Protein AF-L7JTB8-F1 (afdb_monomer_lite)

Structure (mmCIF, N/CA/C/O backbone):
data_AF-L7JTB8-F1
#
_entry.id   AF-L7JTB8-F1
#
loop_
_atom_site.group_PDB
_atom_site.id
_atom_site.type_symbol
_atom_site.label_atom_id
_atom_site.label_alt_id
_atom_site.label_comp_id
_atom_site.label_asym_id
_atom_site.label_entity_id
_atom_site.label_seq_id
_atom_site.pdbx_PDB_ins_code
_atom_site.Cartn_x
_atom_site.Cartn_y
_atom_site.Cartn_z
_atom_site.occupancy
_atom_site.B_iso_or_equiv
_atom_site.auth_seq_id
_atom_site.auth_comp_id
_atom_site.auth_asym_id
_atom_site.auth_atom_id
_atom_site.pdbx_PDB_model_num
ATOM 1 N N . MET A 1 1 ? 30.243 -2.049 -10.536 1.00 47.72 1 MET A N 1
ATOM 2 C CA . MET A 1 1 ? 29.024 -2.866 -10.355 1.00 47.72 1 MET A CA 1
ATOM 3 C C . MET A 1 1 ? 28.017 -1.988 -9.628 1.00 47.72 1 MET A C 1
ATOM 5 O O . MET A 1 1 ? 28.326 -1.555 -8.524 1.00 47.72 1 MET A O 1
ATOM 9 N N . ASN A 1 2 ? 26.921 -1.596 -10.283 1.00 52.72 2 ASN A N 1
ATOM 10 C CA . ASN A 1 2 ? 25.958 -0.653 -9.709 1.00 52.72 2 ASN A CA 1
ATOM 11 C C . ASN A 1 2 ? 25.274 -1.337 -8.513 1.00 52.72 2 ASN A C 1
ATOM 13 O O . ASN A 1 2 ? 24.583 -2.330 -8.706 1.00 52.72 2 ASN A O 1
ATOM 17 N N . ARG A 1 3 ? 25.527 -0.882 -7.278 1.00 67.06 3 ARG A N 1
ATOM 18 C CA . ARG A 1 3 ? 25.013 -1.547 -6.058 1.00 67.06 3 ARG A CA 1
ATOM 19 C C . ARG A 1 3 ? 23.492 -1.422 -5.900 1.00 67.06 3 ARG A C 1
ATOM 21 O O . ARG A 1 3 ? 22.903 -2.121 -5.086 1.00 67.06 3 ARG A O 1
ATOM 28 N N . GLU A 1 4 ? 22.884 -0.546 -6.689 1.00 85.00 4 GLU A N 1
ATOM 29 C CA . GLU A 1 4 ? 21.487 -0.122 -6.593 1.00 85.00 4 GLU A CA 1
ATOM 30 C C . GLU A 1 4 ? 20.522 -1.036 -7.363 1.00 85.00 4 GLU A C 1
ATOM 32 O O . GLU A 1 4 ? 19.322 -1.057 -7.074 1.00 85.00 4 GLU A O 1
ATOM 37 N N . ILE A 1 5 ? 21.030 -1.806 -8.336 1.00 91.62 5 ILE A N 1
ATOM 38 C CA . ILE A 1 5 ? 20.218 -2.697 -9.165 1.00 91.62 5 ILE A CA 1
ATOM 39 C C . ILE A 1 5 ? 20.961 -3.971 -9.563 1.00 91.62 5 ILE A C 1
ATOM 41 O O . ILE A 1 5 ? 22.112 -3.943 -9.997 1.00 91.62 5 ILE A O 1
ATOM 45 N N . GLN A 1 6 ? 20.270 -5.099 -9.442 1.00 92.62 6 GLN A N 1
ATOM 46 C CA . GLN A 1 6 ? 20.799 -6.420 -9.758 1.00 92.62 6 GLN A CA 1
ATOM 47 C C . GLN A 1 6 ? 19.864 -7.135 -10.730 1.00 92.62 6 GLN A C 1
ATOM 49 O O . GLN A 1 6 ? 18.665 -7.212 -10.476 1.00 92.62 6 GLN A O 1
ATOM 54 N N . GLN A 1 7 ? 20.400 -7.682 -11.822 1.00 93.06 7 GLN A N 1
ATOM 55 C CA . GLN A 1 7 ? 19.636 -8.558 -12.711 1.00 93.06 7 GLN A CA 1
ATOM 56 C C . GLN A 1 7 ? 19.399 -9.912 -12.041 1.00 93.06 7 GLN A C 1
ATOM 58 O O . GLN A 1 7 ? 20.296 -10.465 -11.403 1.00 93.06 7 GLN A O 1
ATOM 63 N N . LEU A 1 8 ? 18.187 -10.433 -12.192 1.00 92.12 8 LEU A N 1
ATOM 64 C CA . LEU A 1 8 ? 17.785 -11.735 -11.681 1.00 92.12 8 LEU A CA 1
ATOM 65 C C . LEU A 1 8 ? 17.672 -12.739 -12.831 1.00 92.12 8 LEU A C 1
ATOM 67 O O . LEU A 1 8 ? 17.161 -12.401 -13.899 1.00 92.12 8 LEU A O 1
ATOM 71 N N . ASN A 1 9 ? 18.094 -13.980 -12.584 1.00 86.12 9 ASN A N 1
ATOM 72 C CA . ASN A 1 9 ? 17.856 -15.095 -13.507 1.00 86.12 9 ASN A CA 1
ATOM 73 C C . ASN A 1 9 ? 16.385 -15.530 -13.469 1.00 86.12 9 ASN A C 1
ATOM 75 O O . ASN A 1 9 ? 15.777 -15.764 -14.507 1.00 86.12 9 ASN A O 1
ATOM 79 N N . GLU A 1 10 ? 15.804 -15.568 -12.268 1.00 83.50 10 GLU A N 1
ATOM 80 C CA . GLU A 1 10 ? 14.389 -15.842 -12.031 1.00 83.50 10 GLU A CA 1
ATOM 81 C C . GLU A 1 10 ? 13.815 -14.804 -11.059 1.00 83.50 10 GLU A C 1
ATOM 83 O O . GLU A 1 10 ? 14.508 -14.387 -10.127 1.00 83.50 10 GLU A O 1
ATOM 88 N N . PRO A 1 11 ? 12.558 -14.372 -11.245 1.00 76.50 11 PRO A N 1
ATOM 89 C CA . PRO A 1 11 ? 11.986 -13.300 -10.441 1.00 76.50 11 PRO A CA 1
ATOM 90 C C . PRO A 1 11 ? 11.674 -13.715 -8.997 1.00 76.50 11 PRO A C 1
ATOM 92 O O . PRO A 1 11 ? 11.759 -12.883 -8.099 1.00 76.50 11 PRO A O 1
ATOM 95 N N . GLY A 1 12 ? 11.306 -14.980 -8.758 1.00 78.38 12 GLY A N 1
ATOM 96 C CA . GLY A 1 12 ? 10.848 -15.440 -7.441 1.00 78.38 12 GLY A CA 1
ATOM 97 C C . GLY A 1 12 ? 9.550 -14.763 -6.985 1.00 78.38 12 GLY A C 1
ATOM 98 O O . GLY A 1 12 ? 9.458 -14.327 -5.836 1.00 78.38 12 GLY A O 1
ATOM 99 N N . PHE A 1 13 ? 8.580 -14.612 -7.895 1.00 82.50 13 PHE A N 1
ATOM 100 C CA . PHE A 1 13 ? 7.247 -14.106 -7.563 1.00 82.50 13 PHE A CA 1
ATOM 101 C C . PHE A 1 13 ? 6.445 -15.145 -6.785 1.00 82.50 13 PHE A C 1
ATOM 103 O O . PHE A 1 13 ? 6.490 -16.333 -7.098 1.00 82.50 13 PHE A O 1
ATOM 110 N N . GLU A 1 14 ? 5.635 -14.670 -5.849 1.00 77.69 14 GLU A N 1
ATOM 111 C CA . GLU A 1 14 ? 4.530 -15.438 -5.294 1.00 77.69 14 GLU A CA 1
ATOM 112 C C . GLU A 1 14 ? 3.242 -14.851 -5.880 1.00 77.69 14 GLU A C 1
ATOM 114 O O . GLU A 1 14 ? 3.028 -13.637 -5.853 1.00 77.69 14 GLU A O 1
ATOM 119 N N . ILE A 1 15 ? 2.420 -15.697 -6.502 1.00 73.81 15 ILE A N 1
ATOM 120 C CA . ILE A 1 15 ? 1.177 -15.264 -7.146 1.00 73.81 15 ILE A CA 1
ATOM 121 C C . ILE A 1 15 ? 0.039 -15.499 -6.161 1.00 73.81 15 ILE A C 1
ATOM 123 O O . ILE A 1 15 ? -0.243 -16.638 -5.796 1.00 73.81 15 ILE A O 1
ATOM 127 N N . PHE A 1 16 ? -0.619 -14.416 -5.759 1.00 72.50 16 PHE A N 1
ATOM 128 C CA . PHE A 1 16 ? -1.766 -14.446 -4.862 1.00 72.50 16 PHE A CA 1
ATOM 129 C C . PHE A 1 16 ? -2.987 -13.825 -5.537 1.00 72.50 16 PHE A C 1
ATOM 131 O O . PHE A 1 16 ? -2.898 -12.740 -6.117 1.00 72.50 16 PHE A O 1
ATOM 138 N N . GLU A 1 17 ? -4.143 -14.473 -5.406 1.00 75.62 17 GLU A N 1
ATOM 139 C CA . GLU A 1 17 ? -5.431 -13.827 -5.654 1.00 75.62 17 GLU A CA 1
ATOM 140 C C . GLU A 1 17 ? -5.813 -13.004 -4.420 1.00 75.62 17 GLU A C 1
ATOM 142 O O . GLU A 1 17 ? -5.885 -13.513 -3.300 1.00 75.62 17 GLU A O 1
ATOM 147 N N . VAL A 1 18 ? -6.002 -11.696 -4.610 1.00 80.56 18 VAL A N 1
ATOM 148 C CA . VAL A 1 18 ? -6.295 -10.757 -3.523 1.00 80.56 18 VAL A CA 1
ATOM 149 C C . VAL A 1 18 ? -7.524 -9.931 -3.886 1.00 80.56 18 VAL A C 1
ATOM 151 O O . VAL A 1 18 ? -7.431 -8.952 -4.621 1.00 80.56 18 VAL A O 1
ATOM 154 N N . ASP A 1 19 ? -8.670 -10.272 -3.296 1.00 75.94 19 ASP A N 1
ATOM 155 C CA . ASP A 1 19 ? -9.961 -9.620 -3.580 1.00 75.94 19 ASP A CA 1
ATOM 156 C C . ASP A 1 19 ? -10.057 -8.168 -3.085 1.00 75.94 19 ASP A C 1
ATOM 158 O O . ASP A 1 19 ? -10.952 -7.409 -3.458 1.00 75.94 19 ASP A O 1
ATOM 162 N N . SER A 1 20 ? -9.193 -7.766 -2.151 1.00 84.69 20 SER A N 1
ATOM 163 C CA . SER A 1 20 ? -9.281 -6.465 -1.476 1.00 84.69 20 SER A CA 1
ATOM 164 C C . SER A 1 20 ? -7.901 -5.935 -1.083 1.00 84.69 20 SER A C 1
ATOM 166 O O . SER A 1 20 ? -7.574 -5.885 0.109 1.00 84.69 20 SER A O 1
ATOM 168 N N . PRO A 1 21 ? -7.071 -5.529 -2.060 1.00 91.75 21 PRO A N 1
ATOM 169 C CA . PRO A 1 21 ? -5.803 -4.883 -1.765 1.00 91.75 21 PRO A CA 1
ATOM 170 C C . PRO A 1 21 ? -6.054 -3.552 -1.042 1.00 91.75 21 PRO A C 1
ATOM 172 O O . PRO A 1 21 ? -7.051 -2.860 -1.271 1.00 91.75 21 PRO A O 1
ATOM 175 N N . ASN A 1 22 ? -5.157 -3.191 -0.129 1.00 93.19 22 ASN A N 1
ATOM 176 C CA . ASN A 1 22 ? -5.276 -1.984 0.698 1.00 93.19 22 ASN A CA 1
ATOM 177 C C . ASN A 1 22 ? -3.955 -1.213 0.839 1.00 93.19 22 ASN A C 1
ATOM 179 O O . ASN A 1 22 ? -3.956 -0.130 1.426 1.00 93.19 22 ASN A O 1
ATOM 183 N N . VAL A 1 23 ? -2.859 -1.721 0.272 1.00 95.44 23 VAL A N 1
ATOM 184 C CA . VAL A 1 23 ? -1.574 -1.028 0.201 1.00 95.44 23 VAL A CA 1
ATOM 185 C C . VAL A 1 23 ? -1.448 -0.357 -1.157 1.00 95.44 23 VAL A C 1
ATOM 187 O O . VAL A 1 23 ? -1.548 -1.007 -2.199 1.00 95.44 23 VAL A O 1
ATOM 190 N N . TYR A 1 24 ? -1.220 0.949 -1.127 1.00 94.94 24 TYR A N 1
ATOM 191 C CA . TYR A 1 24 ? -1.055 1.792 -2.298 1.00 94.94 24 TYR A CA 1
ATOM 192 C C . TYR A 1 24 ? 0.385 2.236 -2.451 1.00 94.94 24 TYR A C 1
ATOM 194 O O . TYR A 1 24 ? 1.049 2.545 -1.462 1.00 94.94 24 TYR A O 1
ATOM 202 N N . ALA A 1 25 ? 0.814 2.377 -3.699 1.00 95.81 25 ALA A N 1
ATOM 203 C CA . ALA A 1 25 ? 2.050 3.041 -4.051 1.00 95.81 25 ALA A CA 1
ATOM 204 C C . ALA A 1 25 ? 1.824 4.056 -5.173 1.00 95.81 25 ALA A C 1
ATOM 206 O O . ALA A 1 25 ? 1.063 3.826 -6.107 1.00 95.81 25 ALA A O 1
ATOM 207 N N . SER A 1 26 ? 2.520 5.186 -5.088 1.00 95.31 26 SER A N 1
ATOM 208 C CA . SER A 1 26 ? 2.677 6.123 -6.197 1.00 95.31 26 SER A CA 1
ATOM 209 C C . SER A 1 26 ? 4.048 5.879 -6.800 1.00 95.31 26 SER A C 1
ATOM 211 O O . SER A 1 26 ? 5.057 6.081 -6.121 1.00 95.31 26 SER A O 1
ATOM 213 N N . ILE A 1 27 ? 4.080 5.435 -8.053 1.00 96.69 27 ILE A N 1
ATOM 214 C CA . ILE A 1 27 ? 5.305 5.057 -8.756 1.00 96.69 27 ILE A CA 1
ATOM 215 C C . ILE A 1 27 ? 5.378 5.831 -10.069 1.00 96.69 27 ILE A C 1
ATOM 217 O O . ILE A 1 27 ? 4.411 5.883 -10.825 1.00 96.69 27 ILE A O 1
ATOM 221 N N . THR A 1 28 ? 6.536 6.418 -10.346 1.00 97.50 28 THR A N 1
ATOM 222 C CA . THR A 1 28 ? 6.883 6.954 -11.663 1.00 97.50 28 THR A CA 1
ATOM 223 C C . THR A 1 28 ? 7.857 5.988 -12.315 1.00 97.50 28 THR A C 1
ATOM 225 O O . THR A 1 28 ? 8.864 5.631 -11.706 1.00 97.50 28 THR A O 1
ATOM 228 N N . ASN A 1 29 ? 7.572 5.553 -13.538 1.00 96.56 29 ASN A N 1
ATOM 229 C CA . ASN A 1 29 ? 8.404 4.579 -14.229 1.00 96.56 29 ASN A CA 1
ATOM 230 C C . ASN A 1 29 ? 8.503 4.858 -15.735 1.00 96.56 29 ASN A C 1
ATOM 232 O O . ASN A 1 29 ? 7.677 5.581 -16.289 1.00 96.56 29 ASN A O 1
ATOM 236 N N . VAL A 1 30 ? 9.549 4.321 -16.367 1.00 97.94 30 VAL A N 1
ATOM 237 C CA . VAL A 1 30 ? 9.782 4.365 -17.819 1.00 97.94 30 VAL A CA 1
ATOM 238 C C . VAL A 1 30 ? 10.322 3.007 -18.249 1.00 97.94 30 VAL A C 1
ATOM 240 O O . VAL A 1 30 ? 11.276 2.518 -17.642 1.00 97.94 30 VAL A O 1
ATOM 243 N N . ASN A 1 31 ? 9.735 2.418 -19.296 1.00 97.62 31 ASN A N 1
ATOM 244 C CA . ASN A 1 31 ? 10.120 1.118 -19.866 1.00 97.62 31 ASN A CA 1
ATOM 245 C C . ASN A 1 31 ? 10.190 -0.037 -18.848 1.00 97.62 31 ASN A C 1
ATOM 247 O O . ASN A 1 31 ? 10.951 -0.990 -19.022 1.00 97.62 31 ASN A O 1
ATOM 251 N N . THR A 1 32 ? 9.365 0.020 -17.802 1.00 95.69 32 THR A N 1
ATOM 252 C CA . THR A 1 32 ? 9.156 -1.081 -16.853 1.00 95.69 32 THR A CA 1
ATOM 253 C C . THR A 1 32 ? 7.882 -1.841 -17.207 1.00 95.69 32 THR A C 1
ATOM 255 O O . THR A 1 32 ? 6.849 -1.213 -17.429 1.00 95.69 32 THR A O 1
ATOM 258 N N . GLY A 1 33 ? 7.943 -3.170 -17.243 1.00 94.44 33 GLY A N 1
ATOM 259 C CA . GLY A 1 33 ? 6.782 -4.038 -17.423 1.00 94.44 33 GLY A CA 1
ATOM 260 C C . GLY A 1 33 ? 6.097 -4.333 -16.090 1.00 94.44 33 GLY A C 1
ATOM 261 O O . GLY A 1 33 ? 5.223 -3.598 -15.641 1.00 94.44 33 GLY A O 1
ATOM 262 N N . ILE A 1 34 ? 6.511 -5.419 -15.446 1.00 94.81 34 ILE A N 1
ATOM 263 C CA . ILE A 1 34 ? 6.031 -5.835 -14.128 1.00 94.81 34 ILE A CA 1
ATOM 264 C C . ILE A 1 34 ? 6.735 -5.002 -13.060 1.00 94.81 34 ILE A C 1
ATOM 266 O O . ILE A 1 34 ? 7.935 -4.754 -13.156 1.00 94.81 34 ILE A O 1
ATOM 270 N N . ILE A 1 35 ? 5.999 -4.613 -12.020 1.00 96.25 35 ILE A N 1
ATOM 271 C CA . ILE A 1 35 ? 6.542 -4.083 -10.768 1.00 96.25 35 ILE A CA 1
ATOM 272 C C . ILE A 1 35 ? 5.900 -4.881 -9.632 1.00 96.25 35 ILE A C 1
ATOM 274 O O . ILE A 1 35 ? 4.681 -5.031 -9.592 1.00 96.25 35 ILE A O 1
ATOM 278 N N . TYR A 1 36 ? 6.711 -5.410 -8.725 1.00 95.88 36 TYR A N 1
ATOM 279 C CA . TYR A 1 36 ? 6.290 -6.298 -7.647 1.00 95.88 36 TYR A CA 1
ATOM 280 C C . TYR A 1 36 ? 7.060 -5.954 -6.372 1.00 95.88 36 TYR A C 1
ATOM 282 O O . TYR A 1 36 ? 8.286 -6.058 -6.331 1.00 95.88 36 TYR A O 1
ATOM 290 N N . MET A 1 37 ? 6.354 -5.525 -5.326 1.00 94.56 37 MET A N 1
ATOM 291 C CA . MET A 1 37 ? 6.970 -5.253 -4.025 1.00 94.56 37 MET A CA 1
ATOM 292 C C . MET A 1 37 ? 7.051 -6.556 -3.242 1.00 94.56 37 MET A C 1
ATOM 294 O O . MET A 1 37 ? 6.042 -7.032 -2.739 1.00 94.56 37 MET A O 1
ATOM 298 N N . LYS A 1 38 ? 8.246 -7.139 -3.152 1.00 92.81 38 LYS A N 1
ATOM 299 C CA . LYS A 1 38 ? 8.460 -8.458 -2.546 1.00 92.81 38 LYS A CA 1
ATOM 300 C C . LYS A 1 38 ? 8.226 -8.449 -1.040 1.00 92.81 38 LYS A C 1
ATOM 302 O O . LYS A 1 38 ? 7.716 -9.415 -0.486 1.00 92.81 38 LYS A O 1
ATOM 307 N N . SER A 1 39 ? 8.627 -7.375 -0.374 1.00 91.56 39 SER A N 1
ATOM 308 C CA . SER A 1 39 ? 8.478 -7.231 1.068 1.00 91.56 39 SER A CA 1
ATOM 309 C C . SER A 1 39 ? 8.196 -5.781 1.434 1.00 91.56 39 SER A C 1
ATOM 311 O O . SER A 1 39 ? 8.610 -4.848 0.741 1.00 91.56 39 SER A O 1
ATOM 313 N N . LEU A 1 40 ? 7.470 -5.600 2.535 1.00 94.75 40 LEU A N 1
ATOM 314 C CA . LEU A 1 40 ? 7.103 -4.290 3.047 1.00 94.75 40 LEU A CA 1
ATOM 315 C C . LEU A 1 40 ? 7.407 -4.236 4.540 1.00 94.75 40 LEU A C 1
ATOM 317 O O . LEU A 1 40 ? 6.633 -4.729 5.360 1.00 94.75 40 LEU A O 1
ATOM 321 N N . THR A 1 41 ? 8.546 -3.649 4.886 1.00 96.44 41 THR A N 1
ATOM 322 C CA . THR A 1 41 ? 8.938 -3.410 6.278 1.00 96.44 41 THR A CA 1
ATOM 323 C C . THR A 1 41 ? 8.298 -2.120 6.783 1.00 96.44 41 THR A C 1
ATOM 325 O O . THR A 1 41 ? 8.164 -1.143 6.043 1.00 96.44 41 THR A O 1
ATOM 328 N N . ALA A 1 42 ? 7.891 -2.107 8.049 1.00 96.12 42 ALA A N 1
ATOM 329 C CA . ALA A 1 42 ? 7.220 -0.981 8.675 1.00 96.12 42 ALA A CA 1
ATOM 330 C C . ALA A 1 42 ? 7.762 -0.678 10.073 1.00 96.12 42 ALA A C 1
ATOM 332 O O . ALA A 1 42 ? 8.151 -1.576 10.823 1.00 96.12 42 ALA A O 1
ATOM 333 N N . GLN A 1 43 ? 7.684 0.599 10.438 1.00 95.50 43 GLN A N 1
ATOM 334 C CA . GLN A 1 43 ? 7.779 1.065 11.816 1.00 95.50 43 GLN A CA 1
ATOM 335 C C . GLN A 1 43 ? 6.375 1.074 12.426 1.00 95.50 43 GLN A C 1
ATOM 337 O O . GLN A 1 43 ? 5.447 1.667 11.865 1.00 95.50 43 GLN A O 1
ATOM 342 N N . VAL A 1 44 ? 6.204 0.404 13.564 1.00 94.50 44 VAL A N 1
ATOM 343 C CA . VAL A 1 44 ? 4.903 0.226 14.224 1.00 94.50 44 VAL A CA 1
ATOM 344 C C . VAL A 1 44 ? 4.984 0.452 15.730 1.00 94.50 44 VAL A C 1
ATOM 346 O O . VAL A 1 44 ? 6.030 0.246 16.342 1.00 94.50 44 VAL A O 1
ATOM 349 N N . VAL A 1 45 ? 3.854 0.800 16.341 1.00 93.06 45 VAL A N 1
ATOM 350 C CA . VAL A 1 45 ? 3.675 0.881 17.798 1.00 93.06 45 VAL A CA 1
ATOM 351 C C . VAL A 1 45 ? 2.777 -0.255 18.269 1.00 93.06 45 VAL A C 1
ATOM 353 O O . VAL A 1 45 ? 1.707 -0.468 17.704 1.00 93.06 45 VAL A O 1
ATOM 356 N N . CYS A 1 46 ? 3.151 -0.965 19.332 1.00 91.62 46 CYS A N 1
ATOM 357 C CA . CYS A 1 46 ? 2.241 -1.910 19.986 1.00 91.62 46 CYS A CA 1
ATOM 358 C C . CYS A 1 46 ? 1.113 -1.163 20.716 1.00 91.62 46 CYS A C 1
ATOM 360 O O . CYS A 1 46 ? 1.383 -0.326 21.575 1.00 91.62 46 CYS A O 1
ATOM 362 N N . LYS A 1 47 ? -0.152 -1.523 20.459 1.00 87.94 47 LYS A N 1
ATOM 363 C CA . LYS A 1 47 ? -1.315 -0.889 21.114 1.00 87.94 47 LYS A CA 1
ATOM 364 C C . LYS A 1 47 ? -1.356 -1.098 22.631 1.00 87.94 47 LYS A C 1
ATOM 366 O O . LYS A 1 47 ? -1.937 -0.284 23.339 1.00 87.94 47 LYS A O 1
ATOM 371 N N . GLN A 1 48 ? -0.752 -2.178 23.125 1.00 90.69 48 GLN A N 1
ATOM 372 C CA . GLN A 1 48 ? -0.795 -2.531 24.543 1.00 90.69 48 GLN A CA 1
ATOM 373 C C . GLN A 1 48 ? 0.318 -1.861 25.352 1.00 90.69 48 GLN A C 1
ATOM 375 O O . GLN A 1 48 ? 0.042 -1.237 26.368 1.00 90.69 48 GLN A O 1
ATOM 380 N N . CYS A 1 49 ? 1.578 -1.983 24.925 1.00 91.56 49 CYS A N 1
ATOM 381 C CA . CYS A 1 49 ? 2.719 -1.472 25.693 1.00 91.56 49 CYS A CA 1
ATOM 382 C C . CYS A 1 49 ? 3.344 -0.192 25.130 1.00 91.56 49 CYS A C 1
ATOM 384 O O . CYS A 1 49 ? 4.339 0.269 25.681 1.00 91.56 49 CYS A O 1
ATOM 386 N N . GLN A 1 50 ? 2.805 0.344 24.028 1.00 92.19 50 GLN A N 1
ATOM 387 C CA . GLN A 1 50 ? 3.234 1.596 23.389 1.00 92.19 50 GLN A CA 1
ATOM 388 C C . GLN A 1 50 ? 4.708 1.628 22.937 1.00 92.19 50 GLN A C 1
ATOM 390 O O . GLN A 1 50 ? 5.258 2.687 22.650 1.00 92.19 50 GLN A O 1
ATOM 395 N N . ARG A 1 51 ? 5.369 0.466 22.840 1.00 89.69 51 ARG A N 1
ATOM 396 C CA . ARG A 1 51 ? 6.742 0.356 22.320 1.00 89.69 51 ARG A CA 1
ATOM 397 C C . ARG A 1 51 ? 6.757 0.382 20.793 1.00 89.69 51 ARG A C 1
ATOM 399 O O . ARG A 1 51 ? 5.868 -0.193 20.160 1.00 89.69 51 ARG A O 1
ATOM 406 N N . ASN A 1 52 ? 7.804 0.993 20.242 1.00 92.88 52 ASN A N 1
ATOM 407 C CA . ASN A 1 52 ? 8.086 1.045 18.809 1.00 92.88 52 ASN A CA 1
ATOM 408 C C . ASN A 1 52 ? 8.860 -0.196 18.348 1.00 92.88 52 ASN A C 1
ATOM 410 O O . ASN A 1 52 ? 9.725 -0.694 19.070 1.00 92.88 52 ASN A O 1
ATOM 414 N N . PHE A 1 53 ? 8.582 -0.666 17.134 1.00 89.88 53 PHE A N 1
ATOM 415 C CA . PHE A 1 53 ? 9.254 -1.809 16.526 1.00 89.88 53 PHE A CA 1
ATOM 416 C C . PHE A 1 53 ? 9.376 -1.650 15.012 1.00 89.88 53 PHE A C 1
ATOM 418 O O . PHE A 1 53 ? 8.422 -1.237 14.359 1.00 89.88 53 PHE A O 1
ATOM 425 N N . THR A 1 54 ? 10.480 -2.148 14.453 1.00 95.75 54 THR A N 1
ATOM 426 C CA . THR A 1 54 ? 10.534 -2.558 13.045 1.00 95.75 54 THR A CA 1
ATOM 427 C C . THR A 1 54 ? 9.897 -3.942 12.893 1.00 95.75 54 THR A C 1
ATOM 429 O O . THR A 1 54 ? 10.180 -4.865 13.677 1.00 95.75 54 THR A O 1
ATOM 432 N N . ILE A 1 55 ? 9.025 -4.108 11.902 1.00 95.25 55 ILE A N 1
ATOM 433 C CA . ILE A 1 55 ? 8.340 -5.369 11.613 1.00 95.25 55 ILE A CA 1
ATOM 434 C C . ILE A 1 55 ? 8.189 -5.577 10.104 1.00 95.25 55 ILE A C 1
ATOM 436 O O . ILE A 1 55 ? 7.932 -4.637 9.360 1.00 95.25 55 ILE A O 1
ATOM 440 N N . ASN A 1 56 ? 8.341 -6.820 9.657 1.00 94.94 56 ASN A N 1
ATOM 441 C CA . ASN A 1 56 ? 8.039 -7.255 8.290 1.00 94.94 56 ASN A CA 1
ATOM 442 C C . ASN A 1 56 ? 7.152 -8.515 8.249 1.00 94.94 56 ASN A C 1
ATOM 444 O O . ASN A 1 56 ? 6.773 -8.959 7.172 1.00 94.94 56 ASN A O 1
ATOM 448 N N . ARG A 1 57 ? 6.839 -9.095 9.415 1.00 95.50 57 ARG A N 1
ATOM 449 C CA . ARG A 1 57 ? 5.992 -10.278 9.612 1.00 95.50 57 ARG A CA 1
ATOM 450 C C . ARG A 1 57 ? 5.438 -10.304 11.034 1.00 95.50 57 ARG A C 1
ATOM 452 O O . ARG A 1 57 ? 6.066 -9.733 11.929 1.00 95.50 57 ARG A O 1
ATOM 459 N N . SER A 1 58 ? 4.339 -11.018 11.253 1.00 95.94 58 SER A N 1
ATOM 460 C CA . SER A 1 58 ? 3.752 -11.246 12.578 1.00 95.94 58 SER A CA 1
ATOM 461 C C . SER A 1 58 ? 4.791 -11.734 13.598 1.00 95.94 58 SER A C 1
ATOM 463 O O . SER A 1 58 ? 5.652 -12.563 13.292 1.00 95.94 58 SER A O 1
ATOM 465 N N . LYS A 1 59 ? 4.734 -11.196 14.822 1.00 94.50 59 LYS A N 1
ATOM 466 C CA . LYS A 1 59 ? 5.625 -11.585 15.927 1.00 94.50 59 LYS A CA 1
ATOM 467 C C . LYS A 1 59 ? 4.996 -11.297 17.284 1.00 94.50 59 LYS A C 1
ATOM 469 O O . LYS A 1 59 ? 4.169 -10.399 17.421 1.00 94.50 59 LYS A O 1
ATOM 474 N N . GLN A 1 60 ? 5.470 -11.986 18.314 1.00 95.31 60 GLN A N 1
ATOM 475 C CA . GLN A 1 60 ? 5.078 -11.686 19.685 1.00 95.31 60 GLN A CA 1
ATOM 476 C C . GLN A 1 60 ? 5.861 -10.485 20.236 1.00 95.31 60 GLN A C 1
ATOM 478 O O . GLN A 1 60 ? 7.083 -10.380 20.101 1.00 95.31 60 GLN A O 1
ATOM 483 N N . CYS A 1 61 ? 5.151 -9.552 20.865 1.00 92.06 61 CYS A N 1
ATOM 484 C CA . CYS A 1 61 ? 5.736 -8.412 21.557 1.00 92.06 61 CYS A CA 1
ATOM 485 C C . CYS A 1 61 ? 6.350 -8.841 22.900 1.00 92.06 61 CYS A C 1
ATOM 487 O O . CYS A 1 61 ? 5.878 -9.760 23.557 1.00 92.06 61 CYS A O 1
ATOM 489 N N . GLN A 1 62 ? 7.307 -8.065 23.415 1.00 90.75 62 GLN A N 1
ATOM 490 C CA . GLN A 1 62 ? 7.857 -8.239 24.771 1.00 90.75 62 GLN A CA 1
ATOM 491 C C . GLN A 1 62 ? 6.818 -8.124 25.911 1.00 90.75 62 GLN A C 1
ATOM 493 O O . GLN A 1 62 ? 7.094 -8.540 27.029 1.00 90.75 62 GLN A O 1
ATOM 498 N N . CYS A 1 63 ? 5.629 -7.559 25.658 1.00 92.50 63 CYS A N 1
ATOM 499 C CA . CYS A 1 63 ? 4.511 -7.564 26.613 1.00 92.50 63 CYS A CA 1
ATOM 500 C C . CYS A 1 63 ? 3.614 -8.807 26.488 1.00 92.50 63 CYS A C 1
ATOM 502 O O . CYS A 1 63 ? 2.546 -8.841 27.087 1.00 92.50 63 CYS A O 1
ATOM 504 N N . LYS A 1 64 ? 4.048 -9.805 25.704 1.00 93.50 64 LYS A N 1
ATOM 505 C CA . LYS A 1 64 ? 3.325 -11.034 25.345 1.00 93.50 64 LYS A CA 1
ATOM 506 C C . LYS A 1 64 ? 2.084 -10.832 24.468 1.00 93.50 64 LYS A C 1
ATOM 508 O O . LYS A 1 64 ? 1.374 -11.791 24.212 1.00 93.50 64 LYS A O 1
ATOM 513 N N . ASN A 1 65 ? 1.841 -9.615 23.982 1.00 90.94 65 ASN A N 1
ATOM 514 C CA . ASN A 1 65 ? 0.801 -9.365 22.988 1.00 90.94 65 ASN A CA 1
ATOM 515 C C . ASN A 1 65 ? 1.254 -9.825 21.601 1.00 90.94 65 ASN A C 1
ATOM 517 O O . ASN A 1 65 ? 2.363 -9.479 21.181 1.00 90.94 65 ASN A O 1
ATOM 521 N N . ASP A 1 66 ? 0.393 -10.521 20.872 1.00 93.56 66 ASP A N 1
ATOM 522 C CA . ASP A 1 66 ? 0.690 -10.942 19.507 1.00 93.56 66 ASP A CA 1
ATOM 523 C C . ASP A 1 66 ? 0.425 -9.789 18.536 1.00 93.56 66 ASP A C 1
ATOM 525 O O . ASP A 1 66 ? -0.669 -9.223 18.482 1.00 93.56 66 ASP A O 1
ATOM 529 N N . LEU A 1 67 ? 1.463 -9.396 17.796 1.00 94.00 67 LEU A N 1
ATOM 530 C CA . LEU A 1 67 ? 1.394 -8.355 16.777 1.00 94.00 67 LEU A CA 1
ATOM 531 C C . LEU A 1 67 ? 1.193 -9.039 15.428 1.00 94.00 67 LEU A C 1
ATOM 533 O O . LEU A 1 67 ? 2.099 -9.724 14.947 1.00 94.00 67 LEU A O 1
ATOM 537 N N . ILE A 1 68 ? 0.026 -8.839 14.819 1.00 95.00 68 ILE A N 1
ATOM 538 C CA . ILE A 1 68 ? -0.263 -9.366 13.482 1.00 95.00 68 ILE A CA 1
ATOM 539 C C . ILE A 1 68 ? 0.201 -8.337 12.455 1.00 95.00 68 ILE A C 1
ATOM 541 O O . ILE A 1 68 ? -0.191 -7.171 12.539 1.00 95.00 68 ILE A O 1
ATOM 545 N N . TYR A 1 69 ? 1.037 -8.769 11.513 1.00 96.31 69 TYR A N 1
ATOM 546 C CA . TYR A 1 69 ? 1.503 -7.989 10.369 1.00 96.31 69 TYR A CA 1
ATOM 547 C C . TYR A 1 69 ? 1.744 -8.944 9.198 1.00 96.31 69 TYR A C 1
ATOM 549 O O . TYR A 1 69 ? 2.770 -9.625 9.148 1.0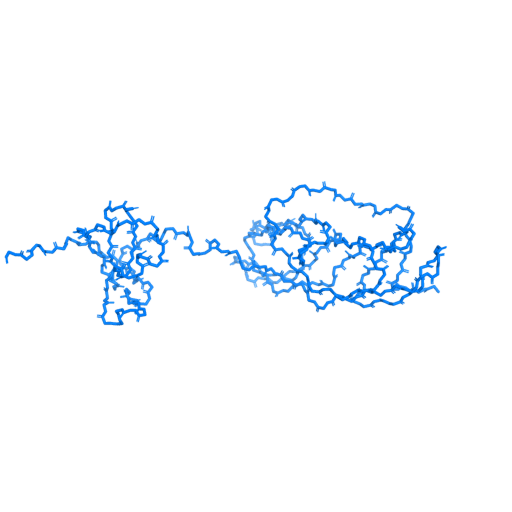0 96.31 69 TYR A O 1
ATOM 557 N N . GLU A 1 70 ? 0.793 -9.011 8.273 1.00 95.06 70 GLU A N 1
ATOM 558 C CA . GLU A 1 70 ? 0.808 -9.974 7.169 1.00 95.06 70 GLU A CA 1
ATOM 559 C C . GLU A 1 70 ? 0.611 -9.239 5.851 1.00 95.06 70 GLU A C 1
ATOM 561 O O . GLU A 1 70 ? -0.474 -8.742 5.547 1.00 95.06 70 GLU A O 1
ATOM 566 N N . PHE A 1 71 ? 1.705 -9.110 5.101 1.00 94.88 71 PHE A N 1
ATOM 567 C CA . PHE A 1 71 ? 1.716 -8.471 3.795 1.00 94.88 71 PHE A CA 1
ATOM 568 C C . PHE A 1 71 ? 1.641 -9.531 2.697 1.00 94.88 71 PHE A C 1
ATOM 570 O O . PHE A 1 71 ? 2.550 -10.343 2.555 1.00 94.88 71 PHE A O 1
ATOM 577 N N . THR A 1 72 ? 0.574 -9.482 1.907 1.00 94.38 72 THR A N 1
ATOM 578 C CA . THR A 1 72 ? 0.381 -10.292 0.706 1.00 94.38 72 THR A CA 1
ATOM 579 C C . THR A 1 72 ? 0.610 -9.407 -0.520 1.00 94.38 72 THR A C 1
ATOM 581 O O . THR A 1 72 ? -0.227 -8.538 -0.805 1.00 94.38 72 THR A O 1
ATOM 584 N N . PRO A 1 73 ? 1.738 -9.565 -1.228 1.00 94.44 73 PRO A N 1
ATOM 585 C CA . PRO A 1 73 ? 2.062 -8.746 -2.387 1.00 94.44 73 PRO A CA 1
ATOM 586 C C . PRO A 1 73 ? 1.205 -9.110 -3.603 1.00 94.44 73 PRO A C 1
ATOM 588 O O . PRO A 1 73 ? 0.773 -10.248 -3.766 1.00 94.44 73 PRO A O 1
ATOM 591 N N . ILE A 1 74 ? 0.990 -8.134 -4.484 1.00 93.75 74 ILE A N 1
ATOM 592 C CA . ILE A 1 74 ? 0.444 -8.349 -5.829 1.00 93.75 74 ILE A CA 1
ATOM 593 C C . ILE A 1 74 ? 1.297 -7.605 -6.855 1.00 93.75 74 ILE A C 1
ATOM 595 O O . ILE A 1 74 ? 2.066 -6.701 -6.514 1.00 93.75 74 ILE A O 1
ATOM 599 N N . PHE A 1 75 ? 1.133 -7.946 -8.132 1.00 93.75 75 PHE A N 1
ATOM 600 C CA . PHE A 1 75 ? 1.667 -7.114 -9.204 1.00 93.75 75 PHE A CA 1
ATOM 601 C C . PHE A 1 75 ? 1.042 -5.722 -9.156 1.00 93.75 75 PHE A C 1
ATOM 603 O O . PHE A 1 75 ? -0.165 -5.570 -8.960 1.00 93.75 75 PHE A O 1
ATOM 610 N N . TYR A 1 76 ? 1.880 -4.708 -9.348 1.00 93.88 76 TYR A N 1
ATOM 611 C CA . TYR A 1 76 ? 1.453 -3.323 -9.330 1.00 93.88 76 TYR A CA 1
ATOM 612 C C . TYR A 1 76 ? 0.365 -3.074 -10.375 1.00 93.88 76 TYR A C 1
ATOM 614 O O . TYR A 1 76 ? 0.609 -3.154 -11.579 1.00 93.88 76 TYR A O 1
ATOM 622 N N . HIS A 1 77 ? -0.836 -2.746 -9.909 1.00 90.25 77 HIS A N 1
ATOM 623 C CA . HIS A 1 77 ? -1.990 -2.508 -10.767 1.00 90.25 77 HIS A CA 1
ATOM 624 C C . HIS A 1 77 ? -2.926 -1.492 -10.110 1.00 90.25 77 HIS A C 1
ATOM 626 O O . HIS A 1 77 ? -3.214 -1.591 -8.920 1.00 90.25 77 HIS A O 1
ATOM 632 N N . ASN A 1 78 ? -3.396 -0.486 -10.857 1.00 90.25 78 ASN A N 1
ATOM 633 C CA . ASN A 1 78 ? -4.262 0.587 -10.338 1.00 90.25 78 ASN A CA 1
ATOM 634 C C . ASN A 1 78 ? -3.742 1.241 -9.039 1.00 90.25 78 ASN A C 1
ATOM 636 O O . ASN A 1 78 ? -4.515 1.550 -8.132 1.00 90.25 78 ASN A O 1
ATOM 640 N N . ASN A 1 79 ? -2.425 1.458 -8.956 1.00 94.06 79 ASN A N 1
ATOM 641 C CA . ASN A 1 79 ? -1.702 1.979 -7.786 1.00 94.06 79 ASN A CA 1
ATOM 642 C C . ASN A 1 79 ? -1.675 1.059 -6.553 1.00 94.06 79 ASN A C 1
ATOM 644 O O . ASN A 1 79 ? -1.205 1.486 -5.500 1.00 94.06 79 ASN A O 1
ATOM 648 N N . TYR A 1 80 ? -2.144 -0.183 -6.651 1.00 94.31 80 TYR A N 1
ATOM 649 C CA . TYR A 1 80 ? -2.075 -1.164 -5.573 1.00 94.31 80 TYR A CA 1
ATOM 650 C C . TYR A 1 80 ? -0.828 -2.031 -5.672 1.00 94.31 80 TYR A C 1
ATOM 652 O O . TYR A 1 80 ? -0.396 -2.365 -6.769 1.00 94.31 80 TYR A O 1
ATOM 660 N N . VAL A 1 81 ? -0.282 -2.418 -4.519 1.00 95.25 81 VAL A N 1
ATOM 661 C CA . VAL A 1 81 ? 0.910 -3.287 -4.413 1.00 95.25 81 VAL A CA 1
ATOM 662 C C . VAL A 1 81 ? 0.704 -4.497 -3.509 1.00 95.25 81 VAL A C 1
ATOM 664 O O . VAL A 1 81 ? 1.555 -5.378 -3.457 1.00 95.25 81 VAL A O 1
ATOM 667 N N . GLY A 1 82 ? -0.415 -4.554 -2.786 1.00 94.12 82 GLY A N 1
ATOM 668 C CA . GLY A 1 82 ? -0.732 -5.700 -1.946 1.00 94.12 82 GLY A CA 1
ATOM 669 C C . GLY A 1 82 ? -1.869 -5.453 -0.971 1.00 94.12 82 GLY A C 1
ATOM 670 O O . GLY A 1 82 ? -2.504 -4.389 -0.938 1.00 94.12 82 GLY A O 1
ATOM 671 N N . ARG A 1 83 ? -2.092 -6.463 -0.139 1.00 94.19 83 ARG A N 1
ATOM 672 C CA . ARG A 1 83 ? -2.928 -6.408 1.055 1.00 94.19 83 ARG A CA 1
ATOM 673 C C . ARG A 1 83 ? -2.035 -6.510 2.279 1.00 94.19 83 ARG A C 1
ATOM 675 O O . ARG A 1 83 ? -1.121 -7.318 2.317 1.00 94.19 83 ARG A O 1
ATOM 682 N N . LEU A 1 84 ? -2.310 -5.684 3.272 1.00 94.81 84 LEU A N 1
ATOM 683 C CA . LEU A 1 84 ? -1.668 -5.721 4.569 1.00 94.81 84 LEU A CA 1
ATOM 684 C C . LEU A 1 84 ? -2.737 -5.919 5.637 1.00 94.81 84 LEU A C 1
ATOM 686 O O . LEU A 1 84 ? -3.619 -5.069 5.816 1.00 94.81 84 LEU A O 1
ATOM 690 N N . GLU A 1 85 ? -2.649 -7.039 6.338 1.00 92.94 85 GLU A N 1
ATOM 691 C CA . GLU A 1 85 ? -3.436 -7.312 7.532 1.00 92.94 85 GLU A CA 1
ATOM 692 C C . GLU A 1 85 ? -2.633 -6.947 8.770 1.00 92.94 85 GLU A C 1
ATOM 694 O O . GLU A 1 85 ? -1.465 -7.310 8.903 1.00 92.94 85 GLU A O 1
ATOM 699 N N . MET A 1 86 ? -3.255 -6.193 9.676 1.00 92.50 86 MET A N 1
ATOM 700 C CA . MET A 1 86 ? -2.611 -5.789 10.917 1.00 92.50 86 MET A CA 1
ATOM 701 C C . MET A 1 86 ? -3.590 -5.796 12.079 1.00 92.50 86 MET A C 1
ATOM 703 O O . MET A 1 86 ? -4.720 -5.315 11.964 1.00 92.50 86 MET A O 1
ATOM 707 N N . SER A 1 87 ? -3.124 -6.262 13.231 1.00 90.50 87 SER A N 1
ATOM 708 C CA . SER A 1 87 ? -3.862 -6.208 14.491 1.00 90.50 87 SER A CA 1
ATOM 709 C C . SER A 1 87 ? -2.899 -5.927 15.646 1.00 90.50 87 SER A C 1
ATOM 711 O O . SER A 1 87 ? -1.686 -6.091 15.515 1.00 90.50 87 SER A O 1
ATOM 713 N N . SER A 1 88 ? -3.425 -5.435 16.773 1.00 90.25 88 SER A N 1
ATOM 714 C CA . SER A 1 88 ? -2.623 -5.155 17.979 1.00 90.25 88 SER A CA 1
ATOM 715 C C . SER A 1 88 ? -1.471 -4.143 17.817 1.00 90.25 88 SER A C 1
ATOM 717 O O . SER A 1 88 ? -0.691 -3.933 18.748 1.00 90.25 88 SER A O 1
ATOM 719 N N . LEU A 1 89 ? -1.412 -3.437 16.684 1.00 91.81 89 LEU A N 1
ATOM 720 C CA . LEU A 1 89 ? -0.392 -2.440 16.370 1.00 91.81 89 LEU A CA 1
ATOM 721 C C . LEU A 1 89 ? -0.965 -1.200 15.670 1.00 91.81 89 LEU A C 1
ATOM 723 O O . LEU A 1 89 ? -2.083 -1.223 15.148 1.00 91.81 89 LEU A O 1
ATOM 727 N N . VAL A 1 90 ? -0.194 -0.115 15.678 1.00 88.00 90 VAL A N 1
ATOM 728 C CA . VAL A 1 90 ? -0.434 1.128 14.933 1.00 88.00 90 VAL A CA 1
ATOM 729 C C . VAL A 1 90 ? 0.722 1.327 13.958 1.00 88.00 90 VAL A C 1
ATOM 731 O O . VAL A 1 90 ? 1.878 1.294 14.370 1.00 88.00 90 VAL A O 1
ATOM 734 N N . LEU A 1 91 ? 0.419 1.525 12.674 1.00 90.56 91 LEU A N 1
ATOM 735 C CA . LEU A 1 91 ? 1.424 1.830 11.655 1.00 90.56 91 LEU A CA 1
ATOM 736 C C . LEU A 1 91 ? 1.904 3.279 11.800 1.00 90.56 91 LEU A C 1
ATOM 738 O O . LEU A 1 91 ? 1.081 4.192 11.815 1.00 90.56 91 LEU A O 1
ATOM 742 N N . ILE A 1 92 ? 3.221 3.481 11.845 1.00 91.19 92 ILE A N 1
ATOM 743 C CA . ILE A 1 92 ? 3.848 4.807 11.778 1.00 91.19 92 ILE A CA 1
ATOM 744 C C . ILE A 1 92 ? 4.168 5.131 10.318 1.00 91.19 92 ILE A C 1
ATOM 746 O O . ILE A 1 92 ? 3.649 6.092 9.752 1.00 91.19 92 ILE A O 1
ATOM 750 N N . CYS A 1 93 ? 5.017 4.314 9.697 1.00 92.19 93 CYS A N 1
ATOM 751 C CA . CYS A 1 93 ? 5.434 4.478 8.312 1.00 92.19 93 CYS A CA 1
ATOM 752 C C . CYS A 1 93 ? 5.972 3.169 7.729 1.00 92.19 93 CYS A C 1
ATOM 754 O O . CYS A 1 93 ? 6.315 2.234 8.455 1.00 92.19 93 CYS A O 1
ATOM 756 N N . PHE A 1 94 ? 6.052 3.132 6.402 1.00 95.38 94 PHE A N 1
ATOM 757 C CA . PHE A 1 94 ? 6.747 2.087 5.663 1.00 95.38 94 PHE A CA 1
ATOM 758 C C . PHE A 1 94 ? 8.195 2.492 5.402 1.00 95.38 94 PHE A C 1
ATOM 760 O O . PHE A 1 94 ? 8.476 3.657 5.107 1.00 95.38 94 PHE A O 1
ATOM 767 N N . GLU A 1 95 ? 9.092 1.517 5.483 1.00 94.50 95 GLU A N 1
ATOM 768 C CA . GLU A 1 95 ? 10.461 1.638 4.989 1.00 94.50 95 GLU A CA 1
ATOM 769 C C . GLU A 1 95 ? 10.493 1.449 3.463 1.00 94.50 95 GLU A C 1
ATOM 771 O O . GLU A 1 95 ? 9.479 1.114 2.842 1.00 94.50 95 GLU A O 1
ATOM 776 N N . THR A 1 96 ? 11.646 1.688 2.833 1.00 93.38 96 THR A N 1
ATOM 777 C CA . THR A 1 96 ? 11.797 1.456 1.390 1.00 93.38 96 THR A CA 1
ATOM 778 C C . THR A 1 96 ? 11.643 -0.044 1.095 1.00 93.38 96 THR A C 1
ATOM 780 O O . THR A 1 96 ? 12.419 -0.839 1.628 1.00 93.38 96 THR A O 1
ATOM 783 N N . PRO A 1 97 ? 10.650 -0.452 0.284 1.00 94.31 97 PRO A N 1
ATOM 784 C CA . PRO A 1 97 ? 10.373 -1.857 0.028 1.00 94.31 97 PRO A CA 1
ATOM 785 C C . PRO A 1 97 ? 11.387 -2.466 -0.939 1.00 94.31 97 PRO A C 1
ATOM 787 O O . PRO A 1 97 ? 11.876 -1.807 -1.862 1.00 94.31 97 PRO A O 1
ATOM 790 N N . GLU A 1 98 ? 11.626 -3.766 -0.789 1.00 93.25 98 GLU A N 1
ATOM 791 C CA . GLU A 1 98 ? 12.351 -4.542 -1.792 1.00 93.25 98 GLU A CA 1
ATOM 792 C C . GLU A 1 98 ? 11.454 -4.727 -3.017 1.00 93.25 98 GLU A C 1
ATOM 794 O O . GLU A 1 98 ? 10.348 -5.265 -2.919 1.00 93.25 98 GLU A O 1
ATOM 799 N N . THR A 1 99 ? 11.913 -4.258 -4.176 1.00 95.06 99 THR A N 1
ATOM 800 C CA . THR A 1 99 ? 11.106 -4.216 -5.397 1.00 95.06 99 THR A CA 1
ATOM 801 C C . THR A 1 99 ? 11.762 -5.032 -6.500 1.00 95.06 99 THR A C 1
ATOM 803 O O . THR A 1 99 ? 12.946 -4.869 -6.799 1.00 95.06 99 THR A O 1
ATOM 806 N N . ILE A 1 100 ? 10.966 -5.890 -7.129 1.00 95.81 100 ILE A N 1
ATOM 807 C CA . ILE A 1 100 ? 11.299 -6.565 -8.376 1.00 95.81 100 ILE A CA 1
ATOM 808 C C . ILE A 1 100 ? 10.598 -5.826 -9.510 1.00 95.81 100 ILE A C 1
ATOM 810 O O . ILE A 1 100 ? 9.419 -5.488 -9.412 1.00 95.81 100 ILE A O 1
ATOM 814 N N . LEU A 1 101 ? 11.320 -5.580 -10.593 1.00 95.62 101 LEU A N 1
ATOM 815 C CA . LEU A 1 101 ? 10.792 -4.958 -11.798 1.00 95.62 101 LEU A CA 1
ATOM 816 C C . LEU A 1 101 ? 11.256 -5.716 -13.038 1.00 95.62 101 LEU A C 1
ATOM 818 O O . LEU A 1 101 ? 12.334 -6.308 -13.028 1.00 95.62 101 LEU A O 1
ATOM 822 N N . SER A 1 102 ? 10.463 -5.705 -14.108 1.00 96.56 102 SER A N 1
ATOM 823 C CA . SER A 1 102 ? 10.876 -6.255 -15.401 1.00 96.56 102 SER A CA 1
ATOM 824 C C . SER A 1 102 ? 11.087 -5.163 -16.441 1.00 96.56 102 SER A C 1
ATOM 826 O O . SER A 1 102 ? 10.449 -4.111 -16.407 1.00 96.56 102 SER A O 1
ATOM 828 N N . CYS A 1 103 ? 11.993 -5.404 -17.383 1.00 97.25 103 CYS A N 1
ATOM 829 C CA . CYS A 1 103 ? 12.132 -4.565 -18.565 1.00 97.25 103 CYS A CA 1
ATOM 830 C C . CYS A 1 103 ? 10.914 -4.757 -19.476 1.00 97.25 103 CYS A C 1
ATOM 832 O O . CYS A 1 103 ? 10.589 -5.887 -19.834 1.00 97.25 103 CYS A O 1
ATOM 834 N N . LEU A 1 104 ? 10.285 -3.661 -19.904 1.00 97.56 104 LEU A N 1
ATOM 835 C CA . LEU A 1 104 ? 9.129 -3.704 -20.806 1.00 97.56 104 LEU A CA 1
ATOM 836 C C . LEU A 1 104 ? 9.470 -4.320 -22.172 1.00 97.56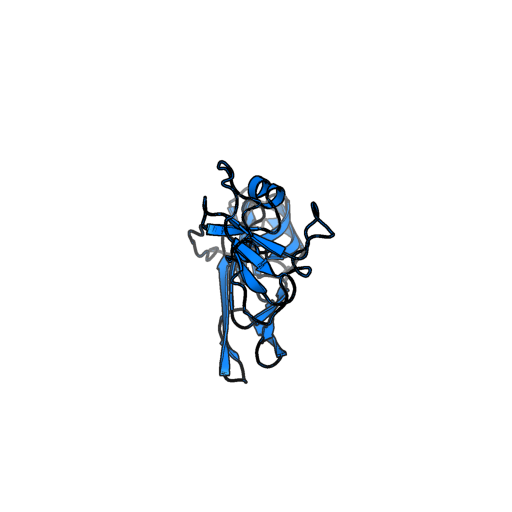 104 LEU A C 1
ATOM 838 O O . LEU A 1 104 ? 8.619 -4.948 -22.787 1.00 97.56 104 LEU A O 1
ATOM 842 N N . ASN A 1 105 ? 10.710 -4.150 -22.638 1.00 97.31 105 ASN A N 1
ATOM 843 C CA . ASN A 1 105 ? 11.119 -4.571 -23.978 1.00 97.31 105 ASN A CA 1
ATOM 844 C C . ASN A 1 105 ? 11.448 -6.072 -24.076 1.00 97.31 105 ASN A C 1
ATOM 846 O O . ASN A 1 105 ? 11.045 -6.732 -25.022 1.00 97.31 105 ASN A O 1
ATOM 850 N N . CYS A 1 106 ? 12.193 -6.620 -23.110 1.00 96.56 106 CYS A N 1
ATOM 851 C CA . CYS A 1 106 ? 12.689 -8.006 -23.178 1.00 96.56 106 CYS A CA 1
ATOM 852 C C . CYS A 1 106 ? 12.227 -8.902 -22.023 1.00 96.56 106 CYS A C 1
ATOM 854 O O . CYS A 1 106 ? 12.597 -10.071 -21.977 1.00 96.56 106 CYS A O 1
ATOM 856 N N . GLY A 1 107 ? 11.487 -8.363 -21.051 1.00 95.38 107 GLY A N 1
ATOM 857 C CA . GLY A 1 107 ? 10.993 -9.120 -19.901 1.00 95.38 107 GLY A CA 1
ATOM 858 C C . GLY A 1 107 ? 12.041 -9.479 -18.841 1.00 95.38 107 GLY A C 1
ATOM 859 O O . GLY A 1 107 ? 11.670 -10.052 -17.823 1.00 95.38 107 GLY A O 1
ATOM 860 N N . SER A 1 108 ? 13.325 -9.134 -19.019 1.00 95.44 108 SER A N 1
ATOM 861 C CA . SER A 1 108 ? 14.364 -9.419 -18.016 1.00 95.44 108 SER A CA 1
ATOM 862 C C . SER A 1 108 ? 14.048 -8.776 -16.665 1.00 95.44 108 SER A C 1
ATOM 864 O O . SER A 1 108 ? 13.600 -7.628 -16.617 1.00 95.44 108 SER A O 1
ATOM 866 N N . TYR A 1 109 ? 14.321 -9.504 -15.583 1.00 96.38 109 TYR A N 1
ATOM 867 C CA . TYR A 1 109 ? 13.985 -9.107 -14.218 1.00 96.38 109 TYR A CA 1
ATOM 868 C C . TYR A 1 109 ? 15.153 -8.459 -13.489 1.00 96.38 109 TYR A C 1
ATOM 870 O O . TYR A 1 109 ? 16.314 -8.829 -13.669 1.00 96.38 109 TYR A O 1
ATOM 878 N N . TYR A 1 110 ? 14.816 -7.523 -12.612 1.00 95.56 110 TYR A N 1
ATOM 879 C CA . TYR A 1 110 ? 15.754 -6.778 -11.796 1.00 95.56 110 TYR A CA 1
ATOM 880 C C . TYR A 1 110 ? 15.221 -6.625 -10.381 1.00 95.56 110 TYR A C 1
ATOM 882 O O . TYR A 1 110 ? 14.017 -6.500 -10.171 1.00 95.56 110 TYR A O 1
ATOM 890 N N . HIS A 1 111 ? 16.131 -6.595 -9.420 1.00 94.88 111 HIS A N 1
ATOM 891 C CA . HIS A 1 111 ? 15.861 -6.344 -8.016 1.00 94.88 111 HIS A CA 1
ATOM 892 C C . HIS A 1 111 ? 16.528 -5.042 -7.577 1.00 94.88 111 HIS A C 1
ATOM 894 O O . HIS A 1 111 ? 17.689 -4.784 -7.912 1.00 94.88 111 HIS A O 1
ATOM 900 N N . THR A 1 112 ? 15.807 -4.249 -6.788 1.00 94.75 112 THR A N 1
ATOM 901 C CA . THR A 1 112 ? 16.322 -3.041 -6.147 1.00 94.75 112 THR A CA 1
ATOM 902 C C . THR A 1 112 ? 15.738 -2.862 -4.745 1.00 94.75 112 THR A C 1
ATOM 904 O O . THR A 1 112 ? 14.594 -3.237 -4.477 1.00 94.75 112 THR A O 1
ATOM 907 N N . LYS A 1 113 ? 16.532 -2.269 -3.850 1.00 94.00 113 LYS A N 1
ATOM 908 C CA . LYS A 1 113 ? 16.085 -1.765 -2.537 1.00 94.00 113 LYS A CA 1
ATOM 909 C C . LYS A 1 113 ? 16.072 -0.238 -2.484 1.00 94.00 113 LYS A C 1
ATOM 911 O O . LYS A 1 113 ? 15.844 0.343 -1.428 1.00 94.00 113 LYS A O 1
ATOM 916 N N . GLU A 1 114 ? 16.338 0.403 -3.617 1.00 95.00 114 GLU A N 1
ATOM 917 C CA . GLU A 1 114 ? 16.429 1.846 -3.720 1.00 95.00 114 GLU A CA 1
ATOM 918 C C . GLU A 1 114 ? 15.092 2.450 -4.135 1.00 95.00 114 GLU A C 1
ATOM 920 O O . GLU A 1 114 ? 14.304 1.886 -4.899 1.00 95.00 114 GLU A O 1
ATOM 925 N N . LYS A 1 115 ? 14.840 3.659 -3.635 1.00 95.12 115 LYS A N 1
ATOM 926 C CA . LYS A 1 115 ? 13.623 4.412 -3.947 1.00 95.12 115 LYS A CA 1
ATOM 927 C C . LYS A 1 115 ? 13.633 4.954 -5.382 1.00 95.12 115 LYS A C 1
ATOM 929 O O . LYS A 1 115 ? 12.569 5.233 -5.932 1.00 95.12 115 LYS A O 1
ATOM 934 N N . ASN A 1 116 ? 14.812 5.158 -5.964 1.00 96.06 116 ASN A N 1
ATOM 935 C CA . ASN A 1 116 ? 14.994 5.744 -7.286 1.00 96.06 116 ASN A CA 1
ATOM 936 C C . ASN A 1 116 ? 16.175 5.071 -7.985 1.00 96.06 116 ASN A C 1
ATOM 938 O O . ASN A 1 116 ? 17.283 5.135 -7.467 1.00 96.06 116 ASN A O 1
ATOM 942 N N . VAL A 1 117 ? 15.933 4.463 -9.144 1.00 95.81 117 VAL A N 1
ATOM 943 C CA . VAL A 1 117 ? 16.967 3.839 -9.974 1.00 95.81 117 VAL A CA 1
ATOM 944 C C . VAL A 1 117 ? 16.746 4.165 -11.444 1.00 95.81 117 VAL A C 1
ATOM 946 O O . VAL A 1 117 ? 15.620 4.147 -11.952 1.00 95.81 117 VAL A O 1
ATOM 949 N N . GLU A 1 118 ? 17.847 4.429 -12.136 1.00 96.12 118 GLU A N 1
ATOM 950 C CA . GLU A 1 118 ? 17.908 4.645 -13.578 1.00 96.12 118 GLU A CA 1
ATOM 951 C C . GLU A 1 118 ? 19.032 3.776 -14.137 1.00 96.12 118 GLU A C 1
ATOM 953 O O . GLU A 1 118 ? 20.152 3.787 -13.624 1.00 96.12 118 GLU A O 1
ATOM 958 N N . PHE A 1 119 ? 18.732 2.972 -15.153 1.00 95.06 119 PHE A N 1
ATOM 959 C CA . PHE A 1 119 ? 19.695 2.026 -15.704 1.00 95.06 119 PHE A CA 1
ATOM 960 C C . PHE A 1 119 ? 19.342 1.637 -17.137 1.00 95.06 119 PHE A C 1
ATOM 962 O O . PHE A 1 119 ? 18.186 1.687 -17.554 1.00 95.06 119 PHE A O 1
ATOM 969 N N . SER A 1 120 ? 20.341 1.191 -17.890 1.00 96.50 120 SER A N 1
ATOM 970 C CA . SER A 1 120 ? 20.113 0.488 -19.151 1.00 96.50 120 SER A CA 1
ATOM 971 C C . SER A 1 120 ? 19.931 -0.995 -18.862 1.00 96.50 120 SER A C 1
ATOM 973 O O . SER A 1 120 ? 20.754 -1.591 -18.171 1.00 96.50 120 SER A O 1
ATOM 975 N N . CYS A 1 121 ? 18.860 -1.591 -19.383 1.00 95.94 121 CYS A N 1
ATOM 976 C CA . CYS A 1 121 ? 18.601 -3.023 -19.282 1.00 95.94 121 CYS A CA 1
ATOM 977 C C . CYS A 1 121 ? 19.832 -3.828 -19.731 1.00 95.94 121 CYS A C 1
ATOM 979 O O . CYS A 1 121 ? 20.296 -3.653 -20.852 1.00 95.94 121 CYS A O 1
ATOM 981 N N . PHE A 1 122 ? 20.334 -4.736 -18.893 1.00 95.06 122 PHE A N 1
ATOM 982 C CA . PHE A 1 122 ? 21.569 -5.490 -19.154 1.00 95.06 122 PHE A CA 1
ATOM 983 C C . PHE A 1 122 ? 21.434 -6.502 -20.301 1.00 95.06 122 PHE A C 1
ATOM 985 O O . PHE A 1 122 ? 22.438 -7.008 -20.788 1.00 95.06 122 PHE A O 1
ATOM 992 N N . ASN A 1 123 ? 20.203 -6.792 -20.733 1.00 95.12 123 ASN A N 1
ATOM 993 C CA . ASN A 1 123 ? 19.927 -7.733 -21.816 1.00 95.12 123 ASN A CA 1
ATOM 994 C C . ASN A 1 123 ? 19.697 -7.051 -23.178 1.00 95.12 123 ASN A C 1
ATOM 996 O O . ASN A 1 123 ? 20.176 -7.529 -24.196 1.00 95.12 123 ASN A O 1
ATOM 1000 N N . CYS A 1 124 ? 18.961 -5.934 -23.221 1.00 97.25 124 CYS A N 1
ATOM 1001 C CA . CYS A 1 124 ? 18.579 -5.277 -24.485 1.00 97.25 124 CYS A CA 1
ATOM 1002 C C . CYS A 1 124 ? 18.932 -3.785 -24.557 1.00 97.25 124 CYS A C 1
ATOM 1004 O O . CYS A 1 124 ? 18.512 -3.099 -25.484 1.00 97.25 124 CYS A O 1
ATOM 1006 N N . ASN A 1 125 ? 19.666 -3.264 -23.571 1.00 96.62 125 ASN A N 1
ATOM 1007 C CA . ASN A 1 125 ? 20.104 -1.869 -23.458 1.00 96.62 125 ASN A CA 1
ATOM 1008 C C . ASN A 1 125 ? 18.990 -0.809 -23.421 1.00 96.62 125 ASN A C 1
ATOM 1010 O O . ASN A 1 125 ? 19.284 0.385 -23.399 1.00 96.62 125 ASN A O 1
ATOM 1014 N N . THR A 1 126 ? 17.716 -1.204 -23.341 1.00 97.44 126 THR A N 1
ATOM 1015 C CA . THR A 1 126 ? 16.600 -0.272 -23.150 1.00 97.44 126 THR A CA 1
ATOM 1016 C C . THR A 1 126 ? 16.770 0.510 -21.847 1.00 97.44 126 THR A C 1
ATOM 1018 O O . THR A 1 126 ? 16.838 -0.078 -20.764 1.00 97.44 126 THR A O 1
ATOM 1021 N N . PHE A 1 127 ? 16.799 1.840 -21.946 1.00 97.19 127 PHE A N 1
ATOM 1022 C CA . PHE A 1 127 ? 16.796 2.723 -20.781 1.00 97.19 127 PHE A CA 1
ATOM 1023 C C . PHE A 1 127 ? 15.530 2.501 -19.953 1.00 97.19 127 PHE A C 1
ATOM 1025 O O . PHE A 1 127 ? 14.425 2.560 -20.488 1.00 97.19 127 PHE A O 1
ATOM 1032 N N . THR A 1 128 ? 15.697 2.252 -18.660 1.00 96.94 128 THR A N 1
ATOM 1033 C CA . THR A 1 128 ? 14.632 1.917 -17.717 1.00 96.94 128 THR A CA 1
ATOM 1034 C C . THR A 1 128 ? 14.770 2.783 -16.469 1.00 96.94 128 THR A C 1
ATOM 1036 O O . THR A 1 1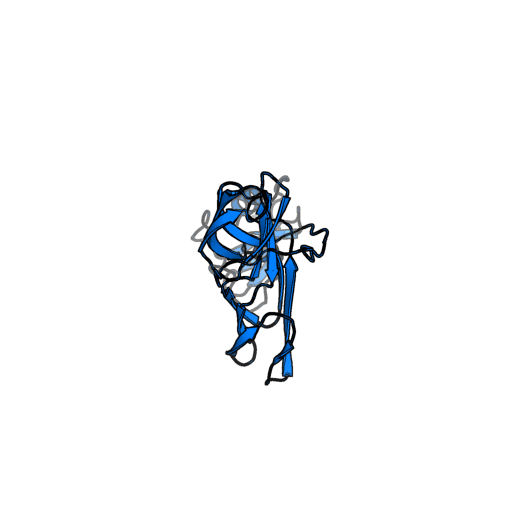28 ? 15.869 2.985 -15.949 1.00 96.94 128 THR A O 1
ATOM 1039 N N . LYS A 1 129 ? 13.641 3.289 -15.970 1.00 97.00 129 LYS A N 1
ATOM 1040 C CA . LYS A 1 129 ? 13.583 4.123 -14.766 1.00 97.00 129 LYS A CA 1
ATOM 1041 C C . LYS A 1 129 ? 12.491 3.642 -13.830 1.00 97.00 129 LYS A C 1
ATOM 1043 O O . LYS A 1 129 ? 11.371 3.385 -14.268 1.00 97.00 129 LYS A O 1
ATOM 1048 N N . TYR A 1 130 ? 12.797 3.612 -12.539 1.00 97.19 130 TYR A N 1
ATOM 1049 C CA . TYR A 1 130 ? 11.843 3.355 -11.469 1.00 97.19 130 TYR A CA 1
ATOM 1050 C C . TYR A 1 130 ? 12.046 4.359 -10.340 1.00 97.19 130 TYR A C 1
ATOM 1052 O O . TYR A 1 130 ? 13.146 4.506 -9.817 1.00 97.19 130 TYR A O 1
ATOM 1060 N N . LYS A 1 131 ? 10.967 5.033 -9.944 1.00 97.56 131 LYS A N 1
ATOM 1061 C CA . LYS A 1 131 ? 10.934 5.921 -8.787 1.00 97.56 131 LYS A CA 1
ATOM 1062 C C . LYS A 1 131 ? 9.686 5.654 -7.963 1.00 97.56 131 LYS A C 1
ATOM 1064 O O . LYS A 1 131 ? 8.569 5.960 -8.381 1.00 97.56 131 LYS A O 1
ATOM 1069 N N . LEU A 1 132 ? 9.884 5.152 -6.754 1.00 96.94 132 LEU A N 1
ATOM 1070 C CA . LEU A 1 132 ? 8.844 5.063 -5.746 1.00 96.94 132 LEU A CA 1
ATOM 1071 C C . LEU A 1 132 ? 8.663 6.431 -5.094 1.00 96.94 132 LEU A C 1
ATOM 1073 O O . LEU A 1 132 ? 9.570 6.938 -4.450 1.00 96.94 132 LEU A O 1
ATOM 1077 N N . ASN A 1 133 ? 7.499 7.056 -5.221 1.00 95.06 133 ASN A N 1
ATOM 1078 C CA . ASN A 1 133 ? 7.246 8.356 -4.599 1.00 95.06 133 ASN A CA 1
ATOM 1079 C C . ASN A 1 133 ? 6.765 8.189 -3.154 1.00 95.06 133 ASN A C 1
ATOM 1081 O O . ASN A 1 133 ? 7.300 8.827 -2.239 1.00 95.06 133 ASN A O 1
ATOM 1085 N N . LYS A 1 134 ? 5.772 7.313 -2.951 1.00 93.75 134 LYS A N 1
ATOM 1086 C CA . LYS A 1 134 ? 5.096 7.102 -1.665 1.00 93.75 134 LYS A CA 1
ATOM 1087 C C . LYS A 1 134 ? 4.463 5.712 -1.602 1.00 93.75 134 LYS A C 1
ATOM 1089 O O . LYS A 1 134 ? 3.949 5.254 -2.617 1.00 93.75 134 LYS A O 1
ATOM 1094 N N . VAL A 1 135 ? 4.431 5.115 -0.410 1.00 95.38 135 VAL A N 1
ATOM 1095 C CA . VAL A 1 135 ? 3.617 3.934 -0.068 1.00 95.38 135 VAL A CA 1
ATOM 1096 C C . VAL A 1 135 ? 2.721 4.295 1.112 1.00 95.38 135 VAL A C 1
ATOM 1098 O O . VAL A 1 135 ? 3.164 4.990 2.027 1.00 95.38 135 VAL A O 1
ATOM 1101 N N . TRP A 1 136 ? 1.453 3.896 1.085 1.00 93.81 136 TRP A N 1
ATOM 1102 C CA . TRP A 1 136 ? 0.515 4.161 2.176 1.00 93.81 136 TRP A CA 1
ATOM 1103 C C . TRP A 1 136 ? -0.613 3.133 2.215 1.00 93.81 136 TRP A C 1
ATOM 1105 O O . TRP A 1 136 ? -0.923 2.483 1.220 1.00 93.81 136 TRP A O 1
ATOM 1115 N N . LEU A 1 137 ? -1.259 3.010 3.372 1.00 92.31 137 LEU A N 1
ATOM 1116 C CA . LEU A 1 137 ? -2.498 2.251 3.482 1.00 92.31 137 LEU A CA 1
ATOM 1117 C C . LEU A 1 137 ? -3.675 3.106 3.055 1.00 92.31 137 LEU A C 1
ATOM 1119 O O . LEU A 1 137 ? -3.818 4.249 3.499 1.00 92.31 137 LEU A O 1
ATOM 1123 N N . LYS A 1 138 ? -4.566 2.534 2.247 1.00 83.56 138 LYS A N 1
ATOM 1124 C CA . LYS A 1 138 ? -5.893 3.118 2.100 1.00 83.56 138 LYS A CA 1
ATOM 1125 C C . LYS A 1 138 ? -6.631 2.921 3.417 1.00 83.56 138 LYS A C 1
ATOM 1127 O O . LYS A 1 138 ? -6.710 1.782 3.886 1.00 83.56 138 LYS A O 1
ATOM 1132 N N . PRO A 1 139 ? -7.198 3.984 4.004 1.00 62.16 139 PRO A N 1
ATOM 1133 C CA . PRO A 1 139 ? -8.080 3.814 5.140 1.00 62.16 139 PRO A CA 1
ATOM 1134 C C . PRO A 1 139 ? -9.202 2.865 4.725 1.00 62.16 139 PRO A C 1
ATOM 1136 O O . PRO A 1 139 ? -9.888 3.070 3.718 1.00 62.16 139 PRO A O 1
ATOM 1139 N N . SER A 1 140 ? -9.340 1.775 5.474 1.00 55.28 140 SER A N 1
ATOM 1140 C CA . SER A 1 140 ? -10.444 0.855 5.279 1.00 55.28 140 SER A CA 1
ATOM 1141 C C . SER A 1 140 ? -11.732 1.633 5.525 1.00 55.28 140 SER A C 1
ATOM 1143 O O . SER A 1 140 ? -11.925 2.182 6.607 1.00 55.28 140 SER A O 1
ATOM 1145 N N . ARG A 1 141 ? -12.654 1.648 4.553 1.00 49.78 141 ARG A N 1
ATOM 1146 C CA . ARG A 1 141 ? -14.019 2.176 4.751 1.00 49.78 141 ARG A CA 1
ATOM 1147 C C . ARG A 1 141 ? -14.772 1.464 5.897 1.00 49.78 141 ARG A C 1
ATOM 1149 O O . ARG A 1 141 ? -15.875 1.870 6.245 1.00 49.78 141 ARG A O 1
ATOM 1156 N N . LYS A 1 142 ? -14.192 0.414 6.501 1.00 47.19 142 LYS A N 1
ATOM 1157 C CA . LYS A 1 142 ? -14.784 -0.403 7.570 1.00 47.19 142 LYS A CA 1
ATOM 1158 C C . LYS A 1 142 ? -15.002 0.310 8.911 1.00 47.19 142 LYS A C 1
ATOM 1160 O O . LYS A 1 142 ? -15.684 -0.267 9.749 1.00 47.19 142 LYS A O 1
ATOM 1165 N N . GLU A 1 143 ? -14.527 1.537 9.128 1.00 44.19 143 GLU A N 1
ATOM 1166 C CA . GLU A 1 143 ? -14.924 2.290 10.336 1.00 44.19 143 GLU A CA 1
ATOM 1167 C C . GLU A 1 143 ? -16.285 2.993 10.217 1.00 44.19 143 GLU A C 1
ATOM 1169 O O . GLU A 1 143 ? -16.866 3.344 11.237 1.00 44.19 143 GLU A O 1
ATOM 1174 N N . GLN A 1 144 ? -16.860 3.123 9.015 1.00 43.84 144 GLN A N 1
ATOM 1175 C CA . GLN A 1 144 ? -18.194 3.726 8.839 1.00 43.84 144 GLN A CA 1
ATOM 1176 C C . GLN A 1 144 ? -19.348 2.707 8.866 1.00 43.84 144 GLN A C 1
ATOM 1178 O O . GLN A 1 144 ? -20.505 3.104 8.891 1.00 43.84 144 GLN A O 1
ATOM 1183 N N . ASN A 1 145 ? -19.041 1.404 8.889 1.00 41.25 145 ASN A N 1
ATOM 1184 C CA . ASN A 1 145 ? -20.023 0.311 8.831 1.00 41.25 145 ASN A CA 1
ATOM 1185 C C . ASN A 1 145 ? -19.958 -0.638 10.040 1.00 41.25 145 ASN A C 1
ATOM 1187 O O . ASN A 1 145 ? -20.406 -1.779 9.957 1.00 41.25 145 ASN A O 1
ATOM 1191 N N . LYS A 1 146 ? -19.421 -0.199 11.183 1.00 45.44 146 LYS A N 1
ATOM 1192 C CA . LYS A 1 146 ? -19.893 -0.787 12.440 1.00 45.44 146 LYS A CA 1
ATOM 1193 C C . LYS A 1 146 ? -21.223 -0.115 12.730 1.00 45.44 146 LYS A C 1
ATOM 1195 O O . LYS A 1 146 ? -21.254 1.103 12.884 1.00 45.44 146 LYS A O 1
ATOM 1200 N N . GLU A 1 147 ? -22.305 -0.891 12.768 1.00 57.31 147 GLU A N 1
ATOM 1201 C CA . GLU A 1 147 ? -23.532 -0.431 13.415 1.00 57.31 147 GLU A CA 1
ATOM 1202 C C . GLU A 1 147 ? -23.131 0.159 14.764 1.00 57.31 147 GLU A C 1
ATOM 1204 O O . GLU A 1 147 ? -22.548 -0.523 15.608 1.00 57.31 147 GLU A O 1
ATOM 1209 N N . PHE A 1 148 ? -23.333 1.464 14.919 1.00 68.62 148 PHE A N 1
ATOM 1210 C CA . PHE A 1 148 ? -23.046 2.128 16.172 1.00 68.62 148 PHE A CA 1
ATOM 1211 C C . PHE A 1 148 ? -23.978 1.518 17.222 1.00 68.62 148 PHE A C 1
ATOM 1213 O O . PHE A 1 148 ? -25.195 1.679 17.134 1.00 68.62 148 PHE A O 1
ATOM 1220 N N . VAL A 1 149 ? -23.414 0.788 18.186 1.00 79.25 149 VAL A N 1
ATOM 1221 C CA . VAL A 1 149 ? -24.153 0.236 19.325 1.00 79.25 149 VAL A CA 1
ATOM 1222 C C . VAL A 1 149 ? -24.047 1.247 20.467 1.00 79.25 149 VAL A C 1
ATOM 1224 O O . VAL A 1 149 ? -22.957 1.417 21.017 1.00 79.25 149 VAL A O 1
ATOM 1227 N N . PRO A 1 150 ? -25.137 1.943 20.833 1.00 80.56 150 PRO A N 1
ATOM 1228 C CA . PRO A 1 150 ? -25.113 2.895 21.934 1.00 80.56 150 PRO A CA 1
ATOM 1229 C C . PRO A 1 150 ? -24.831 2.177 23.255 1.00 80.56 150 PRO A C 1
ATOM 1231 O O . PRO A 1 150 ? -25.493 1.191 23.582 1.00 80.56 150 PRO A O 1
ATOM 1234 N N . VAL A 1 151 ? -23.879 2.691 24.034 1.00 84.38 151 VAL A N 1
ATOM 1235 C CA . VAL A 1 151 ? -23.598 2.211 25.392 1.00 84.38 151 VAL A CA 1
ATOM 1236 C C . VAL A 1 151 ? -24.257 3.165 26.383 1.00 84.38 151 VAL A C 1
ATOM 1238 O O . VAL A 1 151 ? -23.891 4.340 26.444 1.00 84.38 151 VAL A O 1
ATOM 1241 N N . LYS A 1 152 ? -25.232 2.676 27.160 1.00 85.06 152 LYS A N 1
ATOM 1242 C CA . LYS A 1 152 ? -25.946 3.491 28.157 1.00 85.06 152 LYS A CA 1
ATOM 1243 C C . LYS A 1 152 ? -24.961 4.184 29.105 1.00 85.06 152 LYS A C 1
ATOM 1245 O O . LYS A 1 152 ? -24.014 3.564 29.579 1.00 85.06 152 LYS A O 1
ATOM 1250 N N . GLY A 1 153 ? -25.209 5.460 29.387 1.00 84.31 153 GLY A N 1
ATOM 1251 C CA . GLY A 1 153 ? -24.356 6.300 30.230 1.00 84.31 153 GLY A CA 1
ATOM 1252 C C . GLY A 1 153 ? -23.214 7.000 29.488 1.00 84.31 153 GLY A C 1
ATOM 1253 O O . GLY A 1 153 ? -22.507 7.789 30.104 1.00 84.31 153 GLY A O 1
ATOM 1254 N N . THR A 1 154 ? -23.043 6.761 28.182 1.00 82.75 154 THR A N 1
ATOM 1255 C CA . THR A 1 154 ? -22.030 7.443 27.357 1.00 82.75 154 THR A CA 1
ATOM 1256 C C . THR A 1 154 ? -22.679 8.355 26.309 1.00 82.75 154 THR A C 1
ATOM 1258 O O . THR A 1 154 ? -23.763 8.033 25.812 1.00 82.75 154 THR A O 1
ATOM 1261 N N . PRO A 1 155 ? -22.062 9.501 25.967 1.00 87.75 155 PRO A N 1
ATOM 1262 C CA . PRO A 1 155 ? -22.586 10.382 24.931 1.00 87.75 155 PRO A CA 1
ATOM 1263 C C . PRO A 1 155 ? -22.439 9.766 23.534 1.00 87.75 155 PRO A C 1
ATOM 1265 O O . PRO A 1 155 ? -21.460 9.087 23.223 1.00 87.75 155 PRO A O 1
ATOM 1268 N N . LEU A 1 156 ? -23.414 10.046 22.668 1.00 88.50 156 LEU A N 1
ATOM 1269 C CA . LEU A 1 156 ? -23.355 9.733 21.241 1.00 88.50 156 LEU A CA 1
ATOM 1270 C C . LEU A 1 156 ? -22.326 10.635 20.532 1.00 88.50 156 LEU A C 1
ATOM 1272 O O . LEU A 1 156 ? -21.997 11.712 21.040 1.00 88.50 156 LEU A O 1
ATOM 1276 N N . PRO A 1 157 ? -21.860 10.272 19.321 1.00 87.25 157 PRO A N 1
ATOM 1277 C CA . PRO A 1 157 ? -21.034 11.157 18.505 1.00 87.25 157 PRO A CA 1
ATOM 1278 C C . PRO A 1 157 ? -21.679 12.541 18.354 1.00 87.25 157 PRO A C 1
ATOM 1280 O O . PRO A 1 157 ? -22.874 12.647 18.068 1.00 87.25 157 PRO A O 1
ATOM 1283 N N . ASN A 1 158 ? -20.895 13.602 18.575 1.00 90.44 158 ASN A N 1
ATOM 1284 C CA . ASN A 1 158 ? -21.361 14.996 18.594 1.00 90.44 158 ASN A CA 1
ATOM 1285 C C . ASN A 1 158 ? -22.581 15.237 19.505 1.00 90.44 158 ASN A C 1
ATOM 1287 O O . ASN A 1 158 ? -23.432 16.071 19.197 1.00 90.44 158 ASN A O 1
ATOM 1291 N N . ASN A 1 159 ? -22.707 14.481 20.600 1.00 90.88 159 ASN A N 1
ATOM 1292 C CA . ASN A 1 159 ? -23.859 14.503 21.504 1.00 90.88 159 ASN A CA 1
ATOM 1293 C C . ASN A 1 159 ? -25.200 14.277 20.783 1.00 90.88 159 ASN A C 1
ATOM 1295 O O . ASN A 1 159 ? -26.235 14.793 21.197 1.00 90.88 159 ASN A O 1
ATOM 1299 N N . GLY A 1 160 ? -25.194 13.535 19.674 1.00 89.69 160 GLY A N 1
ATOM 1300 C CA . GLY A 1 160 ? -26.382 13.262 18.870 1.00 89.69 160 GLY A CA 1
ATOM 1301 C C . GLY A 1 160 ? -26.669 14.280 17.760 1.00 89.69 160 GLY A C 1
ATOM 1302 O O . GLY A 1 160 ? -27.600 14.060 16.988 1.00 89.69 160 GLY A O 1
ATOM 1303 N N . ALA A 1 161 ? -25.882 15.353 17.639 1.00 93.25 161 ALA A N 1
ATOM 1304 C CA . ALA A 1 161 ? -26.061 16.366 16.601 1.00 93.25 161 ALA A CA 1
ATOM 1305 C C . ALA A 1 161 ? -25.489 15.936 15.242 1.00 93.25 161 ALA A C 1
ATOM 1307 O O . ALA A 1 161 ? -24.526 15.173 15.147 1.00 93.25 161 ALA A O 1
ATOM 1308 N N . CYS A 1 162 ? -26.063 16.478 14.167 1.00 92.88 162 CYS A N 1
ATOM 1309 C CA . CYS A 1 162 ? -25.586 16.283 12.797 1.00 92.88 162 CYS A CA 1
ATOM 1310 C C . CYS A 1 162 ? -25.500 17.608 12.030 1.00 92.88 162 CYS A C 1
ATOM 1312 O O . CYS A 1 162 ? -25.900 18.665 12.526 1.00 92.88 162 CYS A O 1
ATOM 1314 N N . LYS A 1 163 ? -24.983 17.547 10.795 1.00 94.25 163 LYS A N 1
ATOM 1315 C CA . LYS A 1 163 ? -24.858 18.714 9.908 1.00 94.25 163 LYS A CA 1
ATOM 1316 C C . LYS A 1 163 ? -26.214 19.355 9.584 1.00 94.25 163 LYS A C 1
ATOM 1318 O O . LYS A 1 163 ? -26.265 20.578 9.471 1.00 94.25 163 LYS A O 1
ATOM 1323 N N . HIS A 1 164 ? -27.277 18.550 9.493 1.00 94.12 164 HIS A N 1
ATOM 1324 C CA . HIS A 1 164 ? -28.636 18.997 9.180 1.00 94.12 164 HIS A CA 1
ATOM 1325 C C . HIS A 1 164 ? -29.314 19.622 10.405 1.00 94.12 164 HIS A C 1
ATOM 1327 O O . HIS A 1 164 ? -29.784 20.755 10.347 1.00 94.12 164 HIS A O 1
ATOM 1333 N N . TYR A 1 165 ? -29.279 18.941 11.558 1.00 92.12 165 TYR A N 1
ATOM 1334 C CA . TYR A 1 165 ? -29.905 19.396 12.808 1.00 92.12 165 TYR A CA 1
ATOM 1335 C C . TYR A 1 165 ? -28.878 19.599 13.924 1.00 92.12 165 TYR A C 1
ATOM 1337 O O . TYR A 1 165 ? -28.734 18.788 14.839 1.00 92.12 165 TYR A O 1
ATOM 1345 N N . ARG A 1 166 ? -28.200 20.749 13.886 1.00 91.50 166 ARG A N 1
ATOM 1346 C CA . ARG A 1 166 ? -27.137 21.114 14.844 1.00 91.50 166 ARG A CA 1
ATOM 1347 C C . ARG A 1 166 ? -27.611 21.281 16.292 1.00 91.50 166 ARG A C 1
ATOM 1349 O O . ARG A 1 166 ? -26.799 21.215 17.204 1.00 91.50 166 ARG A O 1
ATOM 1356 N N . LYS A 1 167 ? -28.910 21.525 16.499 1.00 91.88 167 LYS A N 1
ATOM 1357 C CA . LYS A 1 167 ? -29.540 21.684 17.826 1.00 91.88 167 LYS A CA 1
ATOM 1358 C C . LYS A 1 167 ? -30.285 20.425 18.293 1.00 91.88 167 LYS A C 1
ATOM 1360 O O . LYS A 1 167 ? -30.973 20.466 19.308 1.00 91.88 167 LYS A O 1
ATOM 1365 N N . SER A 1 168 ? -30.202 19.328 17.537 1.00 91.62 168 SER A N 1
ATOM 1366 C CA . SER A 1 168 ? -30.797 18.046 17.920 1.00 91.62 168 SER A CA 1
ATOM 1367 C C . SER A 1 168 ? -29.770 17.232 18.694 1.00 91.62 168 SER A C 1
ATOM 1369 O O . SER A 1 168 ? -28.710 16.932 18.163 1.00 91.62 168 SER A O 1
ATOM 1371 N N . PHE A 1 169 ? -30.089 16.845 19.925 1.00 93.38 169 PHE A N 1
ATOM 1372 C CA . PHE A 1 169 ? -29.234 15.993 20.760 1.00 93.38 169 PHE A CA 1
ATOM 1373 C C . PHE A 1 169 ? -29.832 14.593 20.884 1.00 93.38 169 PHE A C 1
ATOM 1375 O O . PHE A 1 169 ? -30.008 14.065 21.981 1.00 93.38 169 PHE A O 1
ATOM 1382 N N . LYS A 1 170 ? -30.257 14.020 19.757 1.00 93.44 170 LYS A N 1
ATOM 1383 C CA . LYS A 1 170 ? -30.912 12.713 19.715 1.00 93.44 170 LYS A CA 1
ATOM 1384 C C . LYS A 1 170 ? -30.665 12.013 18.395 1.00 93.44 170 LYS A C 1
ATOM 1386 O O . LYS A 1 170 ? -30.598 12.658 17.353 1.00 93.44 170 LYS A O 1
ATOM 1391 N N . TRP A 1 171 ? -30.582 10.695 18.463 1.00 94.62 171 TRP A N 1
ATOM 1392 C CA . TRP A 1 171 ? -30.677 9.812 17.306 1.00 94.62 171 TRP A CA 1
ATOM 1393 C C . TRP A 1 171 ? -32.034 9.115 17.299 1.00 94.62 171 TRP A C 1
ATOM 1395 O O . TRP A 1 171 ? -32.756 9.114 18.294 1.00 94.62 171 TRP A O 1
ATOM 1405 N N . TYR A 1 172 ? -32.385 8.514 16.175 1.00 93.19 172 TYR A N 1
ATOM 1406 C CA . TYR A 1 172 ? -33.642 7.821 15.958 1.00 93.19 172 TYR A CA 1
ATOM 1407 C C . TYR A 1 172 ? -33.381 6.407 15.483 1.00 93.19 172 TYR A C 1
ATOM 1409 O O . TYR A 1 172 ? -32.512 6.192 14.638 1.00 93.19 172 TYR A O 1
ATOM 1417 N N . ARG A 1 173 ? -34.164 5.457 15.999 1.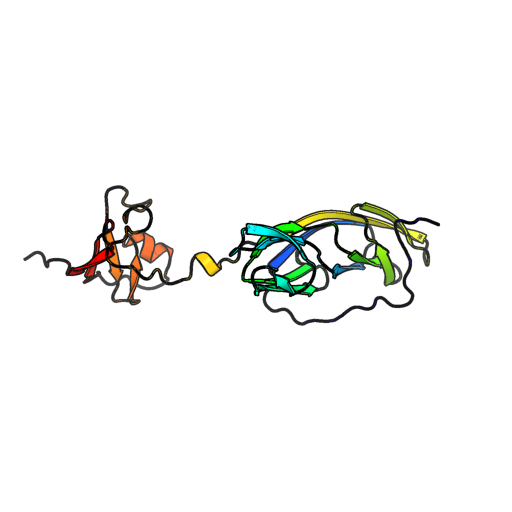00 90.69 173 ARG A N 1
ATOM 1418 C CA . ARG A 1 173 ? -34.196 4.094 15.472 1.00 90.69 173 ARG A CA 1
ATOM 1419 C C . ARG A 1 173 ? -35.322 3.977 14.462 1.00 90.69 173 ARG A C 1
ATOM 1421 O O . ARG A 1 173 ? -36.500 4.060 14.820 1.00 90.69 173 ARG A O 1
ATOM 1428 N N . PHE A 1 174 ? -34.950 3.775 13.206 1.00 89.06 174 PHE A N 1
ATOM 1429 C CA . PHE A 1 174 ? -35.901 3.694 12.109 1.00 89.06 174 PHE A CA 1
ATOM 1430 C C . PHE A 1 174 ? -36.396 2.255 11.935 1.00 89.06 174 PHE A C 1
ATOM 1432 O O . PHE A 1 174 ? -35.581 1.363 11.712 1.00 89.06 174 PHE A O 1
ATOM 1439 N N . PRO A 1 175 ? -37.713 1.988 11.998 1.00 87.81 175 PRO A N 1
ATOM 1440 C CA . PRO A 1 175 ? -38.243 0.628 11.900 1.00 87.81 175 PRO A CA 1
ATOM 1441 C C . PRO A 1 175 ? -38.124 0.020 10.494 1.00 87.81 175 PRO A C 1
ATOM 1443 O O . PRO A 1 175 ? -38.312 -1.181 10.343 1.00 87.81 175 PRO A O 1
ATOM 1446 N N . CYS A 1 176 ? -37.828 0.815 9.458 1.00 85.44 176 CYS A N 1
ATOM 1447 C CA . CYS A 1 176 ? -37.590 0.305 8.102 1.00 85.44 176 CYS A CA 1
ATOM 1448 C C . CYS A 1 176 ? -36.310 -0.537 7.993 1.00 85.44 176 CYS A C 1
ATOM 1450 O O . CYS A 1 176 ? -36.293 -1.488 7.221 1.00 85.44 176 CYS A O 1
ATOM 1452 N N . CYS A 1 177 ? -35.271 -0.230 8.773 1.00 85.19 177 CYS A N 1
ATOM 1453 C CA . CYS A 1 177 ? -33.980 -0.925 8.706 1.00 85.19 177 CYS A CA 1
ATOM 1454 C C . CYS A 1 177 ? -33.367 -1.250 10.077 1.00 85.19 177 CYS A C 1
ATOM 1456 O O . CYS A 1 177 ? -32.280 -1.813 10.138 1.00 85.19 177 CYS A O 1
ATOM 1458 N N . ASN A 1 178 ? -34.037 -0.888 11.177 1.00 85.44 178 ASN A N 1
ATOM 1459 C CA . ASN A 1 178 ? -33.575 -1.003 12.567 1.00 85.44 178 ASN A CA 1
ATOM 1460 C C . ASN A 1 178 ? -32.256 -0.285 12.908 1.00 85.44 178 ASN A C 1
ATOM 1462 O O . ASN A 1 178 ? -31.763 -0.416 14.035 1.00 85.44 178 ASN A O 1
ATOM 1466 N N . LYS A 1 179 ? -31.738 0.533 11.986 1.00 87.06 179 LYS A N 1
ATOM 1467 C CA . LYS A 1 179 ? -30.523 1.333 12.158 1.00 87.06 179 LYS A CA 1
ATOM 1468 C C . LYS A 1 179 ? -30.800 2.653 12.873 1.00 87.06 179 LYS A C 1
ATOM 1470 O O . LYS A 1 179 ? -31.941 3.121 12.956 1.00 87.06 179 LYS A O 1
ATOM 1475 N N . LEU A 1 180 ? -29.723 3.240 13.390 1.00 90.06 180 LEU A N 1
ATOM 1476 C CA . LEU A 1 180 ? -29.741 4.511 14.097 1.00 90.06 180 LEU A CA 1
ATOM 1477 C C . LEU A 1 180 ? -29.194 5.637 13.229 1.00 90.06 180 LEU A C 1
ATOM 1479 O O . LEU A 1 180 ? -28.090 5.522 12.702 1.00 90.06 180 LEU A O 1
ATOM 1483 N N . PHE A 1 181 ? -29.932 6.741 13.148 1.00 91.94 181 PHE A N 1
ATOM 1484 C CA . PHE A 1 181 ? -29.477 7.955 12.471 1.00 91.94 181 PHE A CA 1
ATOM 1485 C C . PHE A 1 181 ? -29.836 9.205 13.286 1.00 91.94 181 PHE A C 1
ATOM 1487 O O . PHE A 1 181 ? -30.864 9.212 13.965 1.00 91.94 181 PHE A O 1
ATOM 1494 N N . PRO A 1 182 ? -29.037 10.286 13.224 1.00 93.19 182 PRO A N 1
ATOM 1495 C CA . PRO A 1 182 ? -29.331 11.543 13.923 1.00 93.19 182 PRO A CA 1
ATOM 1496 C C . PRO A 1 182 ? -30.587 12.256 13.401 1.00 93.19 182 PRO A C 1
ATOM 1498 O O . PRO A 1 182 ? -31.206 13.041 14.121 1.00 93.19 182 PRO A O 1
ATOM 1501 N N . CYS A 1 183 ? -30.967 12.004 12.148 1.00 93.06 183 CYS A N 1
ATOM 1502 C CA . CYS A 1 183 ? -32.140 12.583 11.509 1.00 93.06 183 CYS A CA 1
ATOM 1503 C C . CYS A 1 183 ? -32.584 11.781 10.279 1.00 93.06 183 CYS A C 1
ATOM 1505 O O . CYS A 1 183 ? -31.851 10.923 9.784 1.00 93.06 183 CYS A O 1
ATOM 1507 N N . ASP A 1 184 ? -33.767 12.129 9.775 1.00 92.50 184 ASP A N 1
ATOM 1508 C CA . ASP A 1 184 ? -34.367 11.590 8.551 1.00 92.50 184 ASP A CA 1
ATOM 1509 C C . ASP A 1 184 ? -33.499 11.864 7.305 1.00 92.50 184 ASP A C 1
ATOM 1511 O O . ASP A 1 184 ? -33.366 11.014 6.428 1.00 92.50 184 ASP A O 1
ATOM 1515 N N . GLU A 1 185 ? -32.841 13.026 7.241 1.00 92.44 185 GLU A N 1
ATOM 1516 C CA . GLU A 1 185 ? -31.953 13.386 6.125 1.00 92.44 185 GLU A CA 1
ATOM 1517 C C . GLU A 1 185 ? -30.680 12.525 6.114 1.00 92.44 185 GLU A C 1
ATOM 1519 O O . GLU A 1 185 ? -30.314 11.974 5.080 1.00 92.44 185 GLU A O 1
ATOM 1524 N N . CYS A 1 186 ? -30.043 12.320 7.274 1.00 90.94 186 CYS A N 1
ATOM 1525 C CA . CYS A 1 186 ? -28.907 11.403 7.405 1.00 90.94 186 CYS A CA 1
ATOM 1526 C C . CYS A 1 186 ? -29.277 9.958 7.061 1.00 90.94 186 CYS A C 1
ATOM 1528 O O . CYS A 1 186 ? -28.436 9.237 6.526 1.00 90.94 186 CYS A O 1
ATOM 1530 N N . HIS A 1 187 ? -30.505 9.532 7.368 1.00 91.31 187 HIS A N 1
ATOM 1531 C CA . HIS A 1 187 ? -31.022 8.242 6.926 1.00 91.31 187 HIS A CA 1
ATOM 1532 C C . HIS A 1 187 ? -31.057 8.184 5.392 1.00 91.31 187 HIS A C 1
ATOM 1534 O O . HIS A 1 187 ? -30.387 7.340 4.806 1.00 91.31 187 HIS A O 1
ATOM 1540 N N . ASN A 1 188 ? -31.749 9.117 4.737 1.00 89.75 188 ASN A N 1
ATOM 1541 C CA . ASN A 1 188 ? -31.922 9.100 3.279 1.00 89.75 188 ASN A CA 1
ATOM 1542 C C . ASN A 1 188 ? -30.602 9.249 2.499 1.00 89.75 188 ASN A C 1
ATOM 1544 O O . ASN A 1 188 ? -30.480 8.731 1.398 1.00 89.75 188 ASN A O 1
ATOM 1548 N N . GLU A 1 189 ? -29.594 9.920 3.066 1.00 89.50 189 GLU A N 1
ATOM 1549 C CA . GLU A 1 189 ? -28.244 9.981 2.484 1.00 89.50 189 GLU A CA 1
ATOM 1550 C C . GLU A 1 189 ? -27.481 8.641 2.569 1.00 89.50 189 GLU A C 1
ATOM 1552 O O . GLU A 1 189 ? -26.527 8.433 1.819 1.00 89.50 189 GLU A O 1
ATOM 1557 N N . SER A 1 190 ? -27.856 7.752 3.497 1.00 81.50 190 SER A N 1
ATOM 1558 C CA . SER A 1 190 ? -27.097 6.538 3.841 1.00 81.50 190 SER A CA 1
ATOM 1559 C C . SER A 1 190 ? -27.742 5.230 3.374 1.00 81.50 190 SER A C 1
ATOM 1561 O O . SER A 1 190 ? -27.052 4.210 3.310 1.00 81.50 190 SER A O 1
ATOM 1563 N N . VAL A 1 191 ? -29.052 5.216 3.112 1.00 82.44 191 VAL A N 1
ATOM 1564 C CA . VAL A 1 191 ? -29.806 4.013 2.726 1.00 82.44 191 VAL A CA 1
ATOM 1565 C C . VAL A 1 191 ? -30.774 4.298 1.581 1.00 82.44 191 VAL A C 1
ATOM 1567 O O . VAL A 1 191 ? -31.419 5.339 1.549 1.00 82.44 191 VAL A O 1
ATOM 1570 N N . ASP A 1 192 ? -30.888 3.339 0.662 1.00 83.25 192 ASP A N 1
ATOM 1571 C CA . ASP A 1 192 ? -31.738 3.422 -0.530 1.00 83.25 192 ASP A CA 1
ATOM 1572 C C . ASP A 1 192 ? -33.053 2.652 -0.315 1.00 83.25 192 ASP A C 1
ATOM 1574 O O . ASP A 1 192 ? -33.236 1.527 -0.780 1.00 83.25 192 ASP A O 1
ATOM 1578 N N . HIS A 1 193 ? -33.932 3.214 0.519 1.00 85.62 193 HIS A N 1
ATOM 1579 C CA . HIS A 1 193 ? -35.310 2.755 0.702 1.00 85.62 193 HIS A CA 1
ATOM 1580 C C . HIS A 1 193 ? -36.180 3.857 1.311 1.00 85.62 193 HIS A C 1
ATOM 1582 O O . HIS A 1 193 ? -35.687 4.804 1.927 1.00 85.62 193 HIS A O 1
ATOM 1588 N N . GLU A 1 194 ? -37.500 3.694 1.219 1.00 86.88 194 GLU A N 1
ATOM 1589 C CA . GLU A 1 194 ? -38.439 4.639 1.817 1.00 86.88 194 GLU A CA 1
ATOM 1590 C C . GLU A 1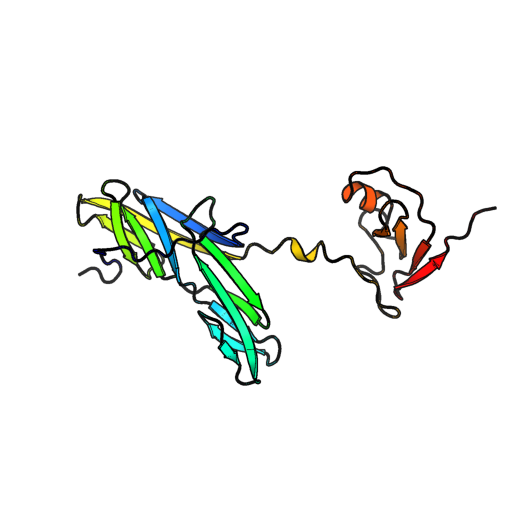 194 ? -38.284 4.733 3.343 1.00 86.88 194 GLU A C 1
ATOM 1592 O O . GLU A 1 194 ? -38.085 3.743 4.064 1.00 86.88 194 GLU A O 1
ATOM 1597 N N . LEU A 1 195 ? -38.388 5.961 3.844 1.00 88.12 195 LEU A N 1
ATOM 1598 C CA . LEU A 1 195 ? -38.297 6.273 5.259 1.00 88.12 195 LEU A CA 1
ATOM 1599 C C . LEU A 1 195 ? -39.609 5.924 5.968 1.00 88.12 195 LEU A C 1
ATOM 1601 O O . LEU A 1 195 ? -40.672 6.455 5.651 1.00 88.12 195 LEU A O 1
ATOM 1605 N N . LYS A 1 196 ? -39.526 5.078 6.998 1.00 88.75 196 LYS A N 1
ATOM 1606 C CA . LYS A 1 196 ? -40.622 4.873 7.954 1.00 88.75 196 LYS A CA 1
ATOM 1607 C C . LYS A 1 196 ? -40.346 5.684 9.208 1.00 88.75 196 LYS A C 1
ATOM 1609 O O . LYS A 1 196 ? -39.261 5.577 9.773 1.00 88.75 196 LYS A O 1
ATOM 1614 N N . ARG A 1 197 ? -41.334 6.455 9.670 1.00 85.62 197 ARG A N 1
ATOM 1615 C CA . ARG A 1 197 ? -41.207 7.272 10.887 1.00 85.62 197 ARG A CA 1
ATOM 1616 C C . ARG A 1 197 ? -40.689 6.443 12.061 1.00 85.62 197 ARG A C 1
ATOM 1618 O O . ARG A 1 197 ? -41.219 5.371 12.357 1.00 85.62 197 ARG A O 1
ATOM 1625 N N . ALA A 1 198 ? -39.670 6.968 12.734 1.00 86.56 198 ALA A N 1
ATOM 1626 C CA . ALA A 1 198 ? -39.119 6.352 13.927 1.00 86.56 198 ALA A CA 1
ATOM 1627 C C . ALA A 1 198 ? -40.179 6.259 15.037 1.00 86.56 198 ALA A C 1
ATOM 1629 O O . ALA A 1 198 ? -40.982 7.174 15.222 1.00 86.56 198 ALA A O 1
ATOM 1630 N N . SER A 1 199 ? -40.172 5.154 15.785 1.00 82.75 199 SER A N 1
ATOM 1631 C CA . SER A 1 199 ? -40.991 4.978 16.997 1.00 82.75 199 SER A CA 1
ATOM 1632 C C . SER A 1 199 ? -40.192 5.203 18.283 1.00 82.75 199 SER A C 1
ATOM 1634 O O . SER A 1 199 ? -40.766 5.454 19.344 1.00 82.75 199 SER A O 1
ATOM 1636 N N . LYS A 1 200 ? -38.860 5.147 18.180 1.00 89.50 200 LYS A N 1
ATOM 1637 C CA . LYS A 1 200 ? -37.919 5.287 19.288 1.00 89.50 200 LYS A CA 1
ATOM 1638 C C . LYS A 1 200 ? -36.849 6.320 18.962 1.00 89.50 200 LYS A C 1
ATOM 1640 O O . LYS A 1 200 ? -36.395 6.431 17.820 1.00 89.50 200 LYS A O 1
ATOM 1645 N N . MET A 1 201 ? -36.426 7.043 19.985 1.00 93.25 201 MET A N 1
ATOM 1646 C CA . MET A 1 201 ? -35.295 7.960 19.951 1.00 93.25 201 MET A CA 1
ATOM 1647 C C . MET A 1 201 ? -34.258 7.556 20.994 1.00 93.25 201 MET A C 1
ATOM 1649 O O . MET A 1 201 ? -34.576 6.880 21.964 1.00 93.25 201 MET A O 1
ATOM 1653 N N . ILE A 1 202 ? -33.017 7.972 20.795 1.00 93.50 202 ILE A N 1
ATOM 1654 C CA . ILE A 1 202 ? -31.908 7.732 21.710 1.00 93.50 202 ILE A CA 1
ATOM 1655 C C . ILE A 1 202 ? -31.336 9.080 22.117 1.00 93.50 202 ILE A C 1
ATOM 1657 O O . ILE A 1 202 ? -31.021 9.903 21.255 1.00 93.50 202 ILE A O 1
ATOM 1661 N N . CYS A 1 203 ? -31.212 9.309 23.423 1.00 93.94 203 CYS A N 1
ATOM 1662 C CA . CYS A 1 203 ? -30.630 10.527 23.967 1.00 93.94 203 CYS A CA 1
ATOM 1663 C C . CYS A 1 203 ? -29.160 10.652 23.555 1.00 93.94 203 CYS A C 1
ATOM 1665 O O . CYS A 1 203 ? -28.359 9.741 23.753 1.00 93.94 203 CYS A O 1
ATOM 1667 N N . GLY A 1 204 ? -28.789 11.809 23.021 1.00 92.38 204 GLY A N 1
ATOM 1668 C CA . GLY A 1 204 ? -27.438 12.103 22.567 1.00 92.38 204 GLY A CA 1
ATOM 1669 C C . GLY A 1 204 ? -26.397 12.237 23.675 1.00 92.38 204 GLY A C 1
ATOM 1670 O O . GLY A 1 204 ? -25.212 12.096 23.399 1.00 92.38 204 GLY A O 1
ATOM 1671 N N . LEU A 1 205 ? -26.819 12.474 24.919 1.00 92.25 205 LEU A N 1
ATOM 1672 C CA . LEU A 1 205 ? -25.919 12.710 26.054 1.00 92.25 205 LEU A CA 1
ATOM 1673 C C . LEU A 1 205 ? -25.653 11.452 26.886 1.00 92.25 205 LEU A C 1
ATOM 1675 O O . LEU A 1 205 ? -24.560 11.294 27.417 1.00 92.25 205 LEU A O 1
ATOM 1679 N N . CYS A 1 206 ? -26.644 10.568 27.006 1.00 90.62 206 CYS A N 1
ATOM 1680 C CA . CYS A 1 206 ? -26.558 9.375 27.852 1.00 90.62 206 CYS A CA 1
ATOM 1681 C C . CYS A 1 206 ? -26.852 8.062 27.114 1.00 90.62 206 CYS A C 1
ATOM 1683 O O . CYS A 1 206 ? -26.886 7.009 27.751 1.00 90.62 206 CYS A O 1
ATOM 1685 N N . ALA A 1 207 ? -27.099 8.109 25.800 1.00 90.75 207 ALA A N 1
ATOM 1686 C CA . ALA A 1 207 ? -27.413 6.947 24.966 1.00 90.75 207 ALA A CA 1
ATOM 1687 C C . ALA A 1 207 ? -28.631 6.123 25.437 1.00 90.75 207 ALA A C 1
ATOM 1689 O O . ALA A 1 207 ? -28.776 4.951 25.084 1.00 90.75 207 ALA A O 1
ATOM 1690 N N . GLU A 1 208 ? -29.528 6.719 26.225 1.00 91.56 208 GLU A N 1
ATOM 1691 C CA . GLU A 1 208 ? -30.744 6.055 26.687 1.00 91.56 208 GLU A CA 1
ATOM 1692 C C . GLU A 1 208 ? -31.829 6.058 25.604 1.00 91.56 208 GLU A C 1
ATOM 1694 O O . GLU A 1 208 ? -32.128 7.097 25.011 1.00 91.56 208 GLU A O 1
ATOM 1699 N N . GLU A 1 209 ? -32.409 4.885 25.334 1.00 91.31 209 GLU A N 1
ATOM 1700 C CA . GLU A 1 209 ? -33.489 4.713 24.359 1.00 91.31 209 GLU A CA 1
ATOM 1701 C C . GLU A 1 209 ? -34.847 5.044 24.997 1.00 91.31 209 GLU A C 1
ATOM 1703 O O . GLU A 1 209 ? -35.188 4.551 26.070 1.00 91.31 209 GLU A O 1
ATOM 1708 N N . GLN A 1 210 ? -35.629 5.878 24.316 1.00 90.00 210 GLN A N 1
ATOM 1709 C CA . GLN A 1 210 ? -36.912 6.417 24.753 1.00 90.00 210 GLN A CA 1
ATOM 1710 C C . GLN A 1 210 ? -37.948 6.272 23.633 1.00 90.00 210 GLN A C 1
ATOM 1712 O O . GLN A 1 210 ? -37.625 6.362 22.446 1.00 90.00 210 GLN A O 1
ATOM 1717 N N . ASN A 1 211 ? -39.217 6.079 23.992 1.00 89.88 211 ASN A N 1
ATOM 1718 C CA . ASN A 1 211 ? -40.305 6.114 23.014 1.00 89.88 211 ASN A CA 1
ATOM 1719 C C . ASN A 1 211 ? -40.605 7.561 22.612 1.00 89.88 211 ASN A C 1
ATOM 1721 O O . ASN A 1 211 ? -40.626 8.460 23.453 1.00 89.88 211 ASN A O 1
ATOM 1725 N N . ILE A 1 212 ? -40.879 7.784 21.329 1.00 84.56 212 ILE A N 1
ATOM 1726 C CA . ILE A 1 212 ? -41.322 9.095 20.856 1.00 84.56 212 ILE A CA 1
ATOM 1727 C C . ILE A 1 212 ? -42.788 9.257 21.258 1.00 84.56 212 ILE A C 1
ATOM 1729 O O . ILE A 1 212 ? -43.637 8.458 20.858 1.00 84.56 212 ILE A O 1
ATOM 1733 N N . ALA A 1 213 ? -43.087 10.277 22.066 1.00 72.31 213 ALA A N 1
ATOM 1734 C CA . ALA A 1 213 ? -44.454 10.567 22.479 1.00 72.31 213 ALA A CA 1
ATOM 1735 C C . ALA A 1 213 ? -45.339 10.802 21.244 1.00 72.31 213 ALA A C 1
ATOM 1737 O O . ALA A 1 213 ? -45.025 11.638 20.391 1.00 72.31 213 ALA A O 1
ATOM 1738 N N . LYS A 1 214 ? -46.452 10.065 21.146 1.00 61.88 214 LYS A N 1
ATOM 1739 C CA . LYS A 1 214 ? -47.483 10.346 20.146 1.00 61.88 214 LYS A CA 1
ATOM 1740 C C . LYS A 1 214 ? -48.083 11.706 20.493 1.00 61.88 214 LYS A C 1
ATOM 1742 O O . LYS A 1 214 ? -48.585 11.880 21.600 1.00 61.88 214 LYS A O 1
ATOM 1747 N N . ARG A 1 215 ? -48.010 12.670 19.574 1.00 56.62 215 ARG A N 1
ATOM 1748 C CA . ARG A 1 215 ? -48.857 13.861 19.676 1.00 56.62 215 ARG A CA 1
ATOM 1749 C C . ARG A 1 215 ? -50.299 13.389 19.492 1.00 56.62 215 ARG A C 1
ATOM 1751 O O . ARG A 1 215 ? -50.600 12.817 18.445 1.00 56.62 215 ARG A O 1
ATOM 1758 N N . VAL A 1 216 ? -51.093 13.530 20.552 1.00 43.72 216 VAL A N 1
ATOM 1759 C CA . VAL A 1 216 ? -52.561 13.460 20.511 1.00 43.72 216 VAL A CA 1
ATOM 1760 C C . VAL A 1 216 ? -53.068 14.699 19.790 1.00 43.72 216 VAL A C 1
ATOM 1762 O O . VAL A 1 216 ? -52.459 15.772 20.015 1.00 43.72 216 VAL A O 1
#

Organism: Trachipleistophora hominis (N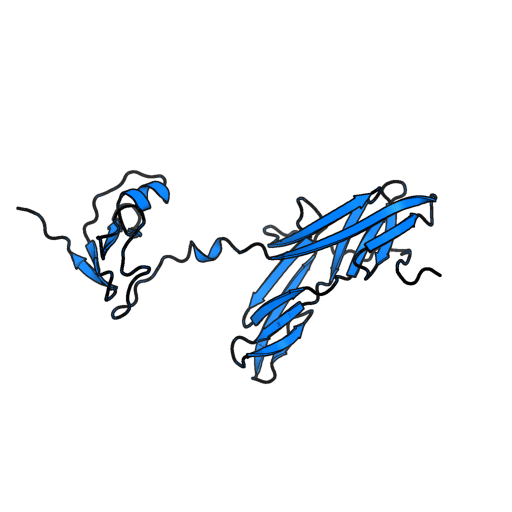CBI:txid72359)

Sequence (216 aa):
MNREIQQLNEPGFEIFEVDSPNVYASITNVNTGIIYMKSLTAQVVCKQCQRNFTINRSKQCQCKNDLIYEFTPIFYHNNYVGRLEMSSLVLICFETPETILSCLNCGSYYHTKEKNVEFSCFNCNTFTKYKLNKVWLKPSRKEQNKEFVPVKGTPLPNNGACKHYRKSFKWYRFPCCNKLFPCDECHNESVDHELKRASKMICGLCAEEQNIAKRV

pLDDT: mean 88.7, std 11.55, range [41.25, 97.94]

Radius of gyration: 25.33 Å; chains: 1; bounding box: 82×38×55 Å

Foldseek 3Di:
DPPFKDWDPDQPDDADDDPDFFKFWDKDKDQWDWKAQPWKWFWKAQPPPRDIDIDTAWDADPVRDTWGWDWDAHIQDPRGGTHIDTDRIDTDFIQQTWMWIAGNPPRTIMIGSDQWDWAQDPPPRRTIIMHTDGMDGHPPPVVVPDQDDQDFQAAAVLCLADPVRNPQNKWFQFPVVRGIDSDPVRVVVPDDDDGDDGQWMAGRHGRDIDGDDDDD

Secondary structure (DSSP, 8-state):
--TT-EEESS--------SS--EEEEEEEESEEEEEEEE--EEEEETTT--EEEESS-EE-TTS-EEEEEEEEEEEETTEEEEEEEESEEEEEEPPPEEEEEETTT--EEEE--SEEEEE-TTT--EEEEEEEEEEEPPPGGGS-S---PPTTSPPGGGG--SS-TT--EEEE-TTT--EESSHHHHHHH-SSPPPPPSEEEETTT--EEEPPP--

InterPro domains:
  IPR008913 Zinc finger, CHY-type [PF05495] (162-213)
  IPR008913 Zinc finger, CHY-type [PS51266] (155-216)
  IPR037274 Zinc finger, CHY-type superfamily [SSF161219] (153-213)